Protein AF-A0A8W8M559-F1 (afdb_monomer)

Organism: Magallana gigas (NCBI:txid29159)

Radius of gyration: 26.78 Å; Cα contacts (8 Å, |Δi|>4): 106; chains: 1; bounding box: 62×45×76 Å

pLDDT: mean 71.23, std 19.92, range [25.55, 95.38]

Structure (mmCIF, N/CA/C/O backbone):
data_AF-A0A8W8M559-F1
#
_entry.id   AF-A0A8W8M559-F1
#
loop_
_atom_site.group_PDB
_atom_site.id
_atom_site.type_symbol
_atom_site.label_atom_id
_atom_site.label_alt_id
_atom_site.label_comp_id
_atom_site.label_asym_id
_atom_site.label_entity_id
_atom_site.label_seq_id
_atom_site.pdbx_PDB_ins_code
_atom_site.Cartn_x
_atom_site.Cartn_y
_atom_site.Cartn_z
_atom_site.occupancy
_atom_site.B_iso_or_equiv
_atom_site.auth_seq_id
_atom_site.auth_comp_id
_atom_site.auth_asym_id
_atom_site.auth_atom_id
_atom_site.pdbx_PDB_model_num
ATOM 1 N N . LEU A 1 1 ? -8.996 3.680 11.716 1.00 51.09 1 LEU A N 1
ATOM 2 C CA . LEU A 1 1 ? -9.097 4.169 13.120 1.00 51.09 1 LEU A CA 1
ATOM 3 C C . LEU A 1 1 ? -9.105 5.703 13.190 1.00 51.09 1 LEU A C 1
ATOM 5 O O . LEU A 1 1 ? -10.010 6.254 13.803 1.00 51.09 1 LEU A O 1
ATOM 9 N N . SER A 1 2 ? -8.173 6.387 12.517 1.00 40.56 2 SER A N 1
ATOM 10 C CA . SER A 1 2 ? -8.092 7.859 12.428 1.00 40.56 2 SER A CA 1
ATOM 11 C C . SER A 1 2 ? -9.343 8.524 11.830 1.00 40.56 2 SER A C 1
ATOM 13 O O . SER A 1 2 ? -9.877 9.449 12.430 1.00 40.56 2 SER A O 1
ATOM 15 N N . GLN A 1 3 ? -9.888 8.000 10.726 1.00 53.44 3 GLN A N 1
ATOM 16 C CA . GLN A 1 3 ? -11.132 8.530 10.133 1.00 53.44 3 GLN A CA 1
ATOM 17 C C . GLN A 1 3 ? -12.380 8.283 11.000 1.00 53.44 3 GLN A C 1
ATOM 19 O O . GLN A 1 3 ? -13.308 9.081 11.005 1.00 53.44 3 GLN A O 1
ATOM 24 N N . TYR A 1 4 ? -12.394 7.209 11.793 1.00 50.25 4 TYR A N 1
ATOM 25 C CA . TYR A 1 4 ? -13.513 6.883 12.683 1.00 50.25 4 TYR A CA 1
ATOM 26 C C . TYR A 1 4 ? -13.581 7.814 13.908 1.00 50.25 4 TYR A C 1
ATOM 28 O O . TYR A 1 4 ? -14.662 8.238 14.310 1.00 50.25 4 TYR A O 1
ATOM 36 N N . LEU A 1 5 ? -12.420 8.165 14.477 1.00 50.88 5 LEU A N 1
ATOM 37 C CA . LEU A 1 5 ? -12.299 9.089 15.612 1.00 50.88 5 LEU A CA 1
ATOM 38 C C . LEU A 1 5 ? -12.625 10.539 15.234 1.00 50.88 5 LEU A C 1
ATOM 40 O O . LEU A 1 5 ? -13.287 11.221 16.012 1.00 50.88 5 LEU A O 1
ATOM 44 N N . ALA A 1 6 ? -12.221 10.980 14.038 1.00 49.72 6 ALA A N 1
ATOM 45 C CA . ALA A 1 6 ? -12.494 12.333 13.549 1.00 49.72 6 ALA A CA 1
ATOM 46 C C . ALA A 1 6 ? -13.996 12.611 13.361 1.00 49.72 6 ALA A C 1
ATOM 48 O O . ALA A 1 6 ? -14.445 13.735 13.555 1.00 49.72 6 ALA A O 1
ATOM 49 N N . ILE A 1 7 ? -14.780 11.581 13.024 1.00 52.28 7 ILE A N 1
ATOM 50 C CA . ILE A 1 7 ? -16.212 11.732 12.733 1.00 52.28 7 ILE A CA 1
ATOM 51 C C . ILE A 1 7 ? -17.074 11.613 14.000 1.00 52.28 7 ILE A C 1
ATOM 53 O O . ILE A 1 7 ? -18.130 12.230 14.084 1.00 52.28 7 ILE A O 1
ATOM 57 N N . ILE A 1 8 ? -16.634 10.854 15.009 1.00 49.19 8 ILE A N 1
ATOM 58 C CA . ILE A 1 8 ? -17.401 10.681 16.255 1.00 49.19 8 ILE A CA 1
ATOM 59 C C . ILE A 1 8 ? -17.069 11.761 17.292 1.00 49.19 8 ILE A C 1
ATOM 61 O O . ILE A 1 8 ? -17.951 12.142 18.062 1.00 49.19 8 ILE A O 1
ATOM 65 N N . HIS A 1 9 ? -15.838 12.281 17.322 1.00 44.84 9 HIS A N 1
ATOM 66 C CA . HIS A 1 9 ? -15.403 13.314 18.269 1.00 44.84 9 HIS A CA 1
ATOM 67 C C . HIS A 1 9 ? -14.631 14.433 17.544 1.00 44.84 9 HIS A C 1
ATOM 69 O O . HIS A 1 9 ? -13.399 14.442 17.579 1.00 44.84 9 HIS A O 1
ATOM 75 N N . PRO A 1 10 ? -15.325 15.413 16.933 1.00 43.91 10 PRO A N 1
ATOM 76 C CA . PRO A 1 10 ? -14.686 16.491 16.169 1.00 43.91 10 PRO A CA 1
ATOM 77 C C . PRO A 1 10 ? -13.798 17.441 17.002 1.00 43.91 10 PRO A C 1
ATOM 79 O O . PRO A 1 10 ? -13.161 18.320 16.437 1.00 43.91 10 PRO A O 1
ATOM 82 N N . LEU A 1 11 ? -13.722 17.282 18.333 1.00 43.59 11 LEU A N 1
ATOM 83 C CA . LEU A 1 11 ? -13.116 18.265 19.246 1.00 43.59 11 LEU A CA 1
ATOM 84 C C . LEU A 1 11 ? -11.999 17.735 20.160 1.00 43.59 11 LEU A C 1
ATOM 86 O O . LEU A 1 11 ? -11.588 18.435 21.080 1.00 43.59 11 LEU A O 1
ATOM 90 N N . ARG A 1 12 ? -11.446 16.537 19.922 1.00 46.88 12 ARG A N 1
ATOM 91 C CA . ARG A 1 12 ? -10.144 16.164 20.517 1.00 46.88 12 ARG A CA 1
ATOM 92 C C . ARG A 1 12 ? -9.267 15.406 19.525 1.00 46.88 12 ARG A C 1
ATOM 94 O O . ARG A 1 12 ? -9.227 14.172 19.575 1.00 46.88 12 ARG A O 1
ATOM 101 N N . PRO A 1 13 ? -8.509 16.107 18.664 1.00 51.88 13 PRO A N 1
ATOM 102 C CA . PRO A 1 13 ? -7.398 15.482 17.969 1.00 51.88 13 PRO A CA 1
ATOM 103 C C . PRO A 1 13 ? -6.375 15.046 19.022 1.00 51.88 13 PRO A C 1
ATOM 105 O O . PRO A 1 13 ? -5.552 15.827 19.483 1.00 51.88 13 PRO A O 1
ATOM 108 N N . ARG A 1 14 ? -6.395 13.769 19.418 1.00 63.59 14 ARG A N 1
ATOM 109 C CA . ARG A 1 14 ? -5.251 13.137 20.094 1.00 63.59 14 ARG A CA 1
ATOM 110 C C . ARG A 1 14 ? -4.164 12.820 19.060 1.00 63.59 14 ARG A C 1
ATOM 112 O O . ARG A 1 14 ? -3.699 11.688 18.968 1.00 63.59 14 ARG A O 1
ATOM 119 N N . LEU A 1 15 ? -3.801 13.809 18.243 1.00 68.81 15 LEU A N 1
ATOM 120 C CA . LEU A 1 15 ? -2.607 13.757 17.412 1.00 68.81 15 LEU A CA 1
ATOM 121 C C . LEU A 1 15 ? -1.436 14.055 18.340 1.00 68.81 15 LEU A C 1
ATOM 123 O O . LEU A 1 15 ? -1.062 15.200 18.564 1.00 68.81 15 LEU A O 1
ATOM 127 N N . THR A 1 16 ? -0.907 13.009 18.964 1.00 82.31 16 THR A N 1
ATOM 128 C CA . THR A 1 16 ? 0.344 13.121 19.706 1.00 82.31 16 THR A CA 1
ATOM 129 C C . THR A 1 16 ? 1.469 13.489 18.744 1.00 82.31 16 THR A C 1
ATOM 131 O O . THR A 1 16 ? 1.470 13.058 17.591 1.00 82.31 16 THR A O 1
ATOM 134 N N . VAL A 1 17 ? 2.470 14.227 19.233 1.00 84.62 17 VAL A N 1
ATOM 135 C CA . VAL A 1 17 ? 3.683 14.577 18.465 1.00 84.62 17 VAL A CA 1
ATOM 136 C C . VAL A 1 17 ? 4.293 13.336 17.799 1.00 84.62 17 VAL A C 1
ATOM 138 O O . VAL A 1 17 ? 4.688 13.378 16.642 1.00 84.62 17 VAL A O 1
ATOM 141 N N . ARG A 1 18 ? 4.251 12.186 18.485 1.00 85.25 18 ARG A N 1
ATOM 142 C CA . ARG A 1 18 ? 4.690 10.884 17.956 1.00 85.25 18 ARG A CA 1
ATOM 143 C C . ARG A 1 18 ? 3.943 10.448 16.688 1.00 85.25 18 ARG A C 1
ATOM 145 O O . ARG A 1 18 ? 4.563 9.894 15.792 1.00 85.25 18 ARG A O 1
ATOM 152 N N . VAL A 1 19 ? 2.634 10.694 16.600 1.00 84.94 19 VAL A N 1
ATOM 153 C CA . VAL A 1 19 ? 1.822 10.352 15.417 1.00 84.94 19 VAL A CA 1
ATOM 154 C C . VAL A 1 19 ? 2.156 11.280 14.255 1.00 84.94 19 VAL A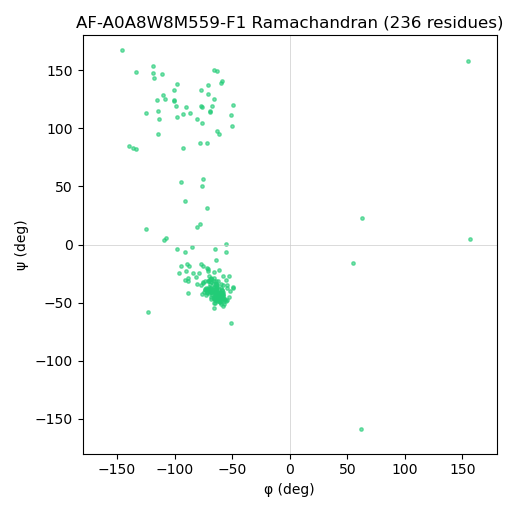 C 1
ATOM 156 O O . VAL A 1 19 ? 2.301 10.811 13.132 1.00 84.94 19 VAL A O 1
ATOM 159 N N . VAL A 1 20 ? 2.327 12.578 14.519 1.00 87.19 20 VAL A N 1
ATOM 160 C CA . VAL A 1 20 ? 2.722 13.549 13.487 1.00 87.19 20 VAL A CA 1
ATOM 161 C C . VAL A 1 20 ? 4.112 13.219 12.939 1.00 87.19 20 VAL A C 1
ATOM 163 O O . VAL A 1 20 ? 4.277 13.133 11.726 1.00 87.19 20 VAL A O 1
ATOM 166 N N . LEU A 1 21 ? 5.082 12.942 13.815 1.00 90.38 21 LEU A N 1
ATOM 167 C CA . LEU A 1 21 ? 6.424 12.513 13.412 1.00 90.38 21 LEU A CA 1
ATOM 168 C C . LEU A 1 21 ? 6.385 11.224 12.582 1.00 90.38 21 LEU A C 1
ATOM 170 O O . LEU A 1 21 ? 7.036 11.154 11.546 1.00 90.38 21 LEU A O 1
ATOM 174 N N . ALA A 1 22 ? 5.584 10.233 12.983 1.00 87.94 22 ALA A N 1
ATOM 175 C CA . ALA A 1 22 ? 5.427 9.001 12.212 1.00 87.94 22 ALA A CA 1
ATOM 176 C C . ALA A 1 22 ? 4.871 9.265 10.803 1.00 87.94 22 ALA A C 1
ATOM 178 O O . ALA A 1 22 ? 5.364 8.688 9.838 1.00 87.94 22 ALA A O 1
ATOM 179 N N . ILE A 1 23 ? 3.888 10.163 10.664 1.00 89.62 23 ILE A N 1
ATOM 180 C CA . ILE A 1 23 ? 3.352 10.558 9.353 1.00 89.62 23 ILE A CA 1
ATOM 181 C C . ILE A 1 23 ? 4.452 11.196 8.500 1.00 89.62 23 ILE A C 1
ATOM 183 O O . ILE A 1 23 ? 4.626 10.797 7.352 1.00 89.62 23 ILE A O 1
ATOM 187 N N . VAL A 1 24 ? 5.223 12.137 9.053 1.00 92.06 24 VAL A N 1
ATOM 188 C CA . VAL A 1 24 ? 6.332 12.782 8.330 1.00 92.06 24 VAL A CA 1
ATOM 189 C C . VAL A 1 24 ? 7.355 11.747 7.858 1.00 92.06 24 VAL A C 1
ATOM 191 O O . VAL A 1 24 ? 7.730 11.763 6.690 1.00 92.06 24 VAL A O 1
ATOM 194 N N . VAL A 1 25 ? 7.750 10.804 8.718 1.00 92.12 25 VAL A N 1
ATOM 195 C CA . VAL A 1 25 ? 8.681 9.722 8.354 1.00 92.12 25 VAL A CA 1
ATOM 196 C C . VAL A 1 25 ? 8.126 8.862 7.217 1.00 92.12 25 VAL A C 1
ATOM 198 O O . VAL A 1 25 ? 8.854 8.579 6.271 1.00 92.12 25 VAL A O 1
ATOM 201 N N . ILE A 1 26 ? 6.841 8.495 7.254 1.00 92.00 26 ILE A N 1
ATOM 202 C CA . ILE A 1 26 ? 6.198 7.717 6.180 1.00 92.00 26 ILE A CA 1
ATOM 203 C C . ILE A 1 26 ? 6.276 8.458 4.840 1.00 92.00 26 ILE A C 1
ATOM 205 O O . ILE A 1 26 ? 6.585 7.845 3.818 1.00 92.00 26 ILE A O 1
ATOM 209 N N . TRP A 1 27 ? 6.036 9.772 4.834 1.00 95.06 27 TRP A N 1
ATOM 210 C CA . TRP A 1 27 ? 6.155 10.586 3.623 1.00 95.06 27 TRP A CA 1
ATOM 211 C C . TRP A 1 27 ? 7.590 10.640 3.100 1.00 95.06 27 TRP A C 1
ATOM 213 O O . TRP A 1 27 ? 7.797 10.451 1.905 1.00 95.06 27 TRP A O 1
ATOM 223 N N . GLN A 1 28 ? 8.579 10.833 3.977 1.00 95.38 28 GLN A N 1
ATOM 224 C CA . GLN A 1 28 ? 9.988 10.844 3.572 1.00 95.38 28 GLN A CA 1
ATOM 225 C C . GLN A 1 28 ? 10.419 9.496 2.990 1.00 95.38 28 GLN A C 1
ATOM 227 O O . GLN A 1 28 ? 10.994 9.454 1.906 1.00 95.38 28 GLN A O 1
ATOM 232 N N . VAL A 1 29 ? 10.072 8.387 3.649 1.00 92.19 29 VAL A N 1
ATOM 233 C CA . VAL A 1 29 ? 10.349 7.037 3.134 1.00 92.19 29 VAL A CA 1
ATOM 234 C C . VAL A 1 29 ? 9.681 6.824 1.773 1.00 92.19 29 VAL A C 1
ATOM 236 O O . VAL A 1 29 ? 10.313 6.301 0.862 1.00 92.19 29 VAL A O 1
ATOM 239 N N . SER A 1 30 ? 8.438 7.282 1.599 1.00 93.06 30 SER A N 1
ATOM 240 C CA . SER A 1 30 ? 7.720 7.176 0.320 1.00 93.06 30 SER A CA 1
ATOM 241 C C . SER A 1 30 ? 8.414 7.952 -0.803 1.00 93.06 30 SER A C 1
ATOM 243 O O . SER A 1 30 ? 8.538 7.435 -1.910 1.00 93.06 30 SER A O 1
ATOM 245 N N . ILE A 1 31 ? 8.898 9.166 -0.521 1.00 94.12 31 ILE A N 1
ATOM 246 C CA . ILE A 1 31 ? 9.652 9.973 -1.490 1.00 94.12 31 ILE A CA 1
ATOM 247 C C . ILE A 1 31 ? 10.952 9.262 -1.861 1.00 94.12 31 ILE A C 1
ATOM 249 O O . ILE A 1 31 ? 11.226 9.086 -3.043 1.00 94.12 31 ILE A O 1
ATOM 253 N N . VAL A 1 32 ? 11.717 8.796 -0.870 1.00 94.06 32 VAL A N 1
ATOM 254 C CA . VAL A 1 32 ? 12.985 8.086 -1.097 1.00 94.06 32 VAL A CA 1
ATOM 255 C C . VAL A 1 32 ? 12.781 6.846 -1.966 1.00 94.06 32 VAL A C 1
ATOM 257 O O . VAL A 1 32 ? 13.531 6.635 -2.916 1.00 94.06 32 VAL A O 1
ATOM 260 N N . LEU A 1 33 ? 11.738 6.059 -1.697 1.00 91.31 33 LEU A N 1
ATOM 261 C CA . LEU A 1 33 ? 11.408 4.887 -2.507 1.00 91.31 33 LEU A CA 1
ATOM 262 C C . LEU A 1 33 ? 10.975 5.252 -3.932 1.00 91.31 33 LEU A C 1
ATOM 264 O O . LEU A 1 33 ? 11.194 4.455 -4.837 1.00 91.31 33 LEU A O 1
ATOM 268 N N . ALA A 1 34 ? 10.388 6.429 -4.158 1.00 92.19 34 ALA A N 1
ATOM 269 C CA . ALA A 1 34 ? 9.949 6.870 -5.481 1.00 92.19 34 ALA A CA 1
ATOM 270 C C . ALA A 1 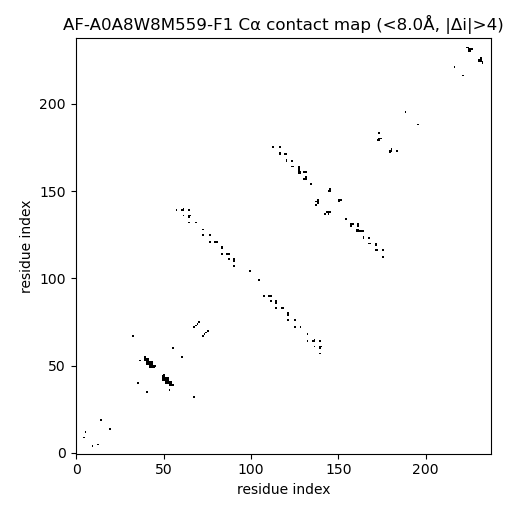34 ? 11.093 7.401 -6.368 1.00 92.19 34 ALA A C 1
ATOM 272 O O . ALA A 1 34 ? 10.973 7.343 -7.592 1.00 92.19 34 ALA A O 1
ATOM 273 N N . ILE A 1 35 ? 12.196 7.881 -5.777 1.00 91.31 35 ILE A N 1
ATOM 274 C CA . ILE A 1 35 ? 13.327 8.492 -6.503 1.00 91.31 35 ILE A CA 1
ATOM 275 C C . ILE A 1 35 ? 13.895 7.585 -7.612 1.00 91.31 35 ILE A C 1
ATOM 277 O O . ILE A 1 35 ? 14.052 8.082 -8.728 1.00 91.31 35 ILE A O 1
ATOM 281 N N . PRO A 1 36 ? 14.169 6.282 -7.389 1.00 89.50 36 PRO A N 1
ATOM 282 C CA . PRO A 1 36 ? 14.701 5.422 -8.445 1.00 89.50 36 PRO A CA 1
ATOM 283 C C . PRO A 1 36 ? 13.794 5.342 -9.678 1.00 89.50 36 PRO A C 1
ATOM 285 O O . PRO A 1 36 ? 14.297 5.431 -10.795 1.00 89.50 36 PRO A O 1
ATOM 288 N N . ASN A 1 37 ? 12.466 5.285 -9.501 1.00 87.06 37 ASN A N 1
ATOM 289 C CA . ASN A 1 37 ? 11.555 5.286 -10.651 1.00 87.06 37 ASN A CA 1
ATOM 290 C C . ASN A 1 37 ? 11.647 6.574 -11.468 1.00 87.06 37 ASN A C 1
ATOM 292 O O . ASN A 1 37 ? 11.483 6.545 -12.683 1.00 87.06 37 ASN A O 1
ATOM 296 N N . LEU A 1 38 ? 11.885 7.704 -10.799 1.00 89.56 38 LEU A N 1
ATOM 297 C CA . LEU A 1 38 ? 11.988 9.000 -11.457 1.00 89.56 38 LEU A CA 1
ATOM 298 C C . LEU A 1 38 ? 13.288 9.134 -12.260 1.00 89.56 38 LEU A C 1
ATOM 300 O O . LEU A 1 38 ? 13.274 9.723 -13.334 1.00 89.56 38 LEU A O 1
ATOM 304 N N . ILE A 1 39 ? 14.399 8.600 -11.745 1.00 89.94 39 ILE A N 1
ATOM 305 C CA . ILE A 1 39 ? 15.717 8.696 -12.391 1.00 89.94 39 ILE A CA 1
ATOM 306 C C . ILE A 1 39 ? 15.833 7.723 -13.571 1.00 89.94 39 ILE A C 1
ATOM 308 O O . ILE A 1 39 ? 16.354 8.094 -14.620 1.00 89.94 39 ILE A O 1
ATOM 312 N N . TYR A 1 40 ? 15.357 6.486 -13.402 1.00 88.62 40 TYR A N 1
ATOM 313 C CA . TYR A 1 40 ? 15.529 5.408 -14.384 1.00 88.62 40 TYR A CA 1
ATOM 314 C C . TYR A 1 40 ? 14.318 5.209 -15.308 1.00 88.62 40 TYR A C 1
ATOM 316 O O . TYR A 1 40 ? 14.373 4.386 -16.221 1.00 88.62 40 TYR A O 1
ATOM 324 N N . GLY A 1 41 ? 13.225 5.948 -15.098 1.00 89.06 41 GLY A N 1
ATOM 325 C CA . GLY A 1 41 ? 12.056 5.913 -15.970 1.00 89.06 41 GLY A CA 1
ATOM 326 C C . GLY A 1 41 ? 12.356 6.531 -17.336 1.00 89.06 41 GLY A C 1
ATOM 327 O O . GLY A 1 41 ? 12.571 7.738 -17.447 1.00 89.06 41 GLY A O 1
ATOM 328 N N . LYS A 1 42 ? 12.332 5.712 -18.388 1.00 87.50 42 LYS A N 1
ATOM 329 C CA . LYS A 1 42 ? 1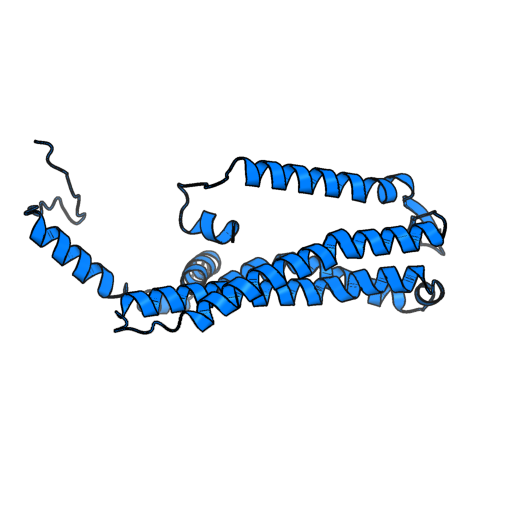2.477 6.137 -19.783 1.00 87.50 42 LYS A CA 1
ATOM 330 C C . LYS A 1 42 ? 11.236 5.791 -20.587 1.00 87.50 42 LYS A C 1
ATOM 332 O O . LYS A 1 42 ? 10.508 4.851 -20.286 1.00 87.50 42 LYS A O 1
ATOM 337 N N . THR A 1 43 ? 11.003 6.557 -21.645 1.00 87.75 43 THR A N 1
ATOM 338 C CA . THR A 1 43 ? 9.920 6.296 -22.592 1.00 87.75 43 THR A CA 1
ATOM 339 C C . THR A 1 43 ? 10.487 5.792 -23.905 1.00 87.75 43 THR A C 1
ATOM 341 O O . THR A 1 43 ? 11.295 6.487 -24.521 1.00 87.75 43 THR A O 1
ATOM 344 N N . GLU A 1 44 ? 10.018 4.637 -24.360 1.00 84.38 44 GLU A N 1
ATOM 345 C CA . GLU A 1 44 ? 10.398 4.053 -25.645 1.00 84.38 44 GLU A CA 1
ATOM 346 C C . GLU A 1 44 ? 9.179 3.900 -26.559 1.00 84.38 44 GLU A C 1
ATOM 348 O O . GLU A 1 44 ? 8.048 3.690 -26.108 1.00 84.38 44 GLU A O 1
ATOM 353 N N . LYS A 1 45 ? 9.405 4.030 -27.871 1.00 82.94 45 LYS A N 1
ATOM 354 C CA . LYS A 1 45 ? 8.378 3.808 -28.895 1.00 82.94 45 LYS A CA 1
ATOM 355 C C . LYS A 1 45 ? 8.445 2.359 -29.362 1.00 82.94 45 LYS A C 1
ATOM 357 O O . LYS A 1 45 ? 9.397 1.977 -30.033 1.00 82.94 45 LYS A O 1
ATOM 362 N N . TYR A 1 46 ? 7.411 1.582 -29.058 1.00 77.19 46 TYR A N 1
ATOM 363 C CA . TYR A 1 46 ? 7.284 0.194 -29.490 1.00 77.19 46 TYR A CA 1
ATOM 364 C C . TYR A 1 46 ? 6.095 0.050 -30.445 1.00 77.19 46 TYR A C 1
ATOM 366 O O . TYR A 1 46 ? 4.950 0.275 -30.048 1.00 77.19 46 TYR A O 1
ATOM 374 N N . HIS A 1 47 ? 6.377 -0.295 -31.708 1.00 71.12 47 HIS A N 1
ATOM 375 C CA . HIS A 1 47 ? 5.441 -0.596 -32.810 1.00 71.12 47 HIS A CA 1
ATOM 376 C C . HIS A 1 47 ? 4.357 0.431 -33.200 1.00 71.12 47 HIS A C 1
ATOM 378 O O . HIS A 1 47 ? 3.805 0.245 -34.269 1.00 71.12 47 HIS A O 1
ATOM 384 N N . ASP A 1 48 ? 4.042 1.431 -32.366 1.00 80.12 48 ASP A N 1
ATOM 385 C CA . ASP A 1 48 ? 3.151 2.608 -32.563 1.00 80.12 48 ASP A CA 1
ATOM 386 C C . ASP A 1 48 ? 2.639 3.160 -31.210 1.00 80.12 48 ASP A C 1
ATOM 388 O O . ASP A 1 48 ? 1.812 4.071 -31.145 1.00 80.12 48 ASP A O 1
ATOM 392 N N . ARG A 1 49 ? 3.112 2.610 -30.083 1.00 76.75 49 ARG A N 1
ATOM 393 C CA . ARG A 1 49 ? 2.741 3.031 -28.727 1.00 76.75 49 ARG A CA 1
ATOM 394 C C . ARG A 1 49 ? 3.968 3.534 -27.979 1.00 76.75 49 ARG A C 1
ATOM 396 O O . ARG A 1 49 ? 5.059 2.987 -28.125 1.00 76.75 49 ARG A O 1
ATOM 403 N N . VAL A 1 50 ? 3.780 4.569 -27.165 1.00 81.19 50 VAL A N 1
ATOM 404 C CA . VAL A 1 50 ? 4.799 5.040 -26.220 1.00 81.19 50 VAL A CA 1
ATOM 405 C C . VAL A 1 50 ? 4.590 4.291 -24.910 1.00 81.19 50 VAL A C 1
ATOM 407 O O . VAL A 1 50 ? 3.522 4.401 -24.307 1.00 81.19 50 VAL A O 1
ATOM 410 N N . ILE A 1 51 ? 5.589 3.520 -24.491 1.00 82.12 51 ILE A N 1
ATOM 411 C CA . ILE A 1 51 ? 5.597 2.818 -23.204 1.00 82.12 51 ILE A CA 1
ATOM 412 C C . ILE A 1 51 ? 6.640 3.449 -22.281 1.00 82.12 51 ILE A C 1
ATOM 414 O O . ILE A 1 51 ? 7.663 3.941 -22.749 1.00 82.12 51 ILE A O 1
ATOM 418 N N . CYS A 1 52 ? 6.363 3.459 -20.976 1.00 84.81 52 CYS A N 1
ATOM 419 C CA . CYS A 1 52 ? 7.315 3.876 -19.949 1.00 84.81 52 CYS A CA 1
ATOM 420 C C . CYS A 1 52 ? 7.911 2.622 -19.306 1.00 84.81 52 CYS A C 1
ATOM 422 O O . CYS A 1 52 ? 7.160 1.770 -18.827 1.00 84.81 52 CYS A O 1
ATOM 424 N N . LEU A 1 53 ? 9.234 2.504 -19.329 1.00 81.50 53 LEU A N 1
ATOM 425 C CA . LEU A 1 53 ? 9.984 1.365 -18.817 1.00 81.50 53 LEU A CA 1
ATOM 426 C C . LEU A 1 53 ? 11.163 1.838 -17.964 1.00 81.50 53 LEU A C 1
ATOM 428 O O . LEU A 1 53 ? 11.704 2.924 -18.168 1.00 81.50 53 LEU A O 1
ATOM 432 N N . LEU A 1 54 ? 11.509 1.035 -16.962 1.00 85.44 54 LEU A N 1
ATOM 433 C CA . LEU A 1 54 ? 12.630 1.289 -16.063 1.00 85.44 54 LEU A CA 1
ATOM 434 C C . LEU A 1 54 ? 13.892 0.705 -16.694 1.00 85.44 54 LEU A C 1
ATOM 436 O O . LEU A 1 54 ? 13.999 -0.509 -16.852 1.00 85.44 54 LEU A O 1
ATOM 440 N N . ASP A 1 55 ? 14.821 1.575 -17.079 1.00 83.38 55 ASP A N 1
ATOM 441 C CA . ASP A 1 55 ? 16.074 1.191 -17.733 1.00 83.38 55 ASP A CA 1
ATOM 442 C C . ASP A 1 55 ? 17.186 0.995 -16.689 1.00 83.38 55 ASP A C 1
ATOM 444 O O . ASP A 1 55 ? 17.957 1.908 -16.386 1.00 83.38 55 ASP A O 1
ATOM 448 N N . TRP A 1 56 ? 17.226 -0.195 -16.085 1.00 85.12 56 TRP A N 1
ATOM 449 C CA . TRP A 1 56 ? 18.230 -0.617 -15.100 1.00 85.12 56 TRP A CA 1
ATOM 450 C C . TRP A 1 56 ? 18.550 -2.114 -15.211 1.00 85.12 56 TRP A C 1
ATOM 452 O O . TRP A 1 56 ? 17.858 -2.864 -15.899 1.00 85.12 56 TRP A O 1
ATOM 462 N N . SER A 1 57 ? 19.621 -2.569 -14.551 1.00 84.75 57 SER A N 1
ATOM 463 C CA . SER A 1 57 ? 20.017 -3.981 -14.597 1.00 84.75 57 SER A CA 1
ATOM 464 C C . SER A 1 57 ? 18.975 -4.892 -13.932 1.00 84.75 57 SER A C 1
ATOM 466 O O . SER A 1 57 ? 18.310 -4.507 -12.971 1.00 84.75 57 SER A O 1
ATOM 468 N N . GLN A 1 58 ? 18.866 -6.135 -14.412 1.00 81.44 58 GLN A N 1
ATOM 469 C CA . GLN A 1 58 ? 17.901 -7.117 -13.890 1.00 81.44 58 GLN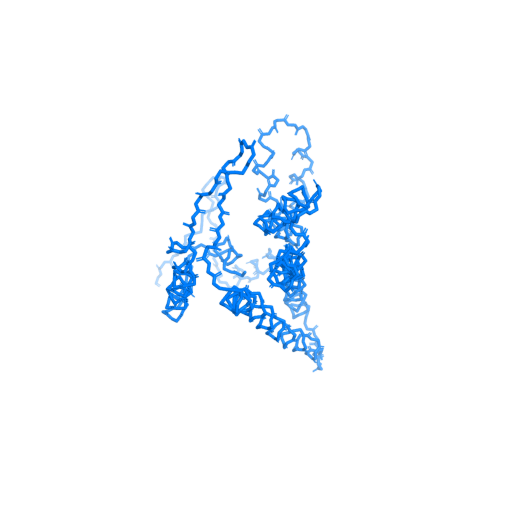 A CA 1
ATOM 470 C C . GLN A 1 58 ? 18.079 -7.394 -12.386 1.00 81.44 58 GLN A C 1
ATOM 472 O O . GLN A 1 58 ? 17.101 -7.581 -11.665 1.00 81.44 58 GLN A O 1
ATOM 477 N N . GLU A 1 59 ? 19.320 -7.376 -11.891 1.00 83.56 59 GLU A N 1
ATOM 478 C CA . GLU A 1 59 ? 19.619 -7.556 -10.465 1.00 83.56 59 GLU A CA 1
ATOM 479 C C . GLU A 1 59 ? 19.057 -6.411 -9.607 1.00 83.56 59 GLU A C 1
ATOM 481 O O . GLU A 1 59 ? 18.496 -6.649 -8.533 1.00 83.56 59 GLU A O 1
ATOM 486 N N . LEU A 1 60 ? 19.164 -5.170 -10.100 1.00 86.06 60 LEU A N 1
ATOM 487 C CA . LEU A 1 60 ? 18.607 -3.991 -9.437 1.00 86.06 60 LEU A CA 1
ATOM 488 C C . LEU A 1 60 ? 17.077 -3.998 -9.490 1.00 86.06 60 LEU A C 1
ATOM 490 O O . LEU A 1 60 ? 16.450 -3.678 -8.481 1.00 86.06 60 LEU A O 1
ATOM 494 N N . ASP A 1 61 ? 16.486 -4.427 -10.609 1.00 86.69 61 ASP A N 1
ATOM 495 C CA . ASP A 1 61 ? 15.033 -4.549 -10.761 1.00 86.69 61 ASP A CA 1
ATOM 496 C C . ASP A 1 61 ? 14.438 -5.520 -9.736 1.00 86.69 61 ASP A C 1
ATOM 498 O O . ASP A 1 61 ? 13.522 -5.172 -8.985 1.00 86.69 61 ASP A O 1
ATOM 502 N N . PHE A 1 62 ? 14.994 -6.729 -9.630 1.00 88.19 62 PHE A N 1
ATOM 503 C CA . PHE A 1 62 ? 14.527 -7.714 -8.657 1.00 88.19 62 PHE A CA 1
ATOM 504 C C . PHE A 1 62 ? 14.694 -7.216 -7.216 1.00 88.19 62 PHE A C 1
ATOM 506 O O . PHE A 1 62 ? 13.744 -7.269 -6.428 1.00 88.19 62 PHE A O 1
ATOM 513 N N . GLY A 1 63 ? 15.880 -6.697 -6.872 1.00 90.69 63 GLY A N 1
ATOM 514 C CA . GLY A 1 63 ? 16.170 -6.189 -5.531 1.00 90.69 63 GLY A CA 1
ATOM 515 C C . GLY A 1 63 ? 15.248 -5.038 -5.128 1.00 90.69 63 GLY A C 1
ATOM 516 O O . GLY A 1 63 ? 14.732 -5.014 -4.009 1.00 90.69 63 GLY A O 1
ATOM 517 N N . TYR A 1 64 ? 14.977 -4.117 -6.051 1.00 90.75 64 TYR A N 1
ATOM 518 C CA . TYR A 1 64 ? 14.080 -2.994 -5.823 1.00 90.75 64 TYR A CA 1
ATOM 519 C C . TYR A 1 64 ? 12.617 -3.420 -5.668 1.00 90.75 64 TYR A C 1
ATOM 521 O O . TYR A 1 64 ? 11.954 -3.004 -4.716 1.00 90.75 64 TYR A O 1
ATOM 529 N N . ASN A 1 65 ? 12.110 -4.277 -6.559 1.00 90.44 65 ASN A N 1
ATOM 530 C CA . ASN A 1 65 ? 10.735 -4.774 -6.475 1.00 90.44 65 ASN A CA 1
ATOM 531 C C . ASN A 1 65 ? 10.511 -5.594 -5.194 1.00 90.44 65 ASN A C 1
ATOM 533 O O . ASN A 1 65 ? 9.460 -5.472 -4.556 1.00 90.44 65 ASN A O 1
ATOM 537 N N . LEU A 1 66 ? 11.513 -6.370 -4.765 1.00 91.56 66 LEU A N 1
ATOM 538 C CA . LEU A 1 66 ? 11.499 -7.083 -3.488 1.00 91.56 66 LEU A CA 1
ATOM 539 C C . LEU A 1 66 ? 11.514 -6.118 -2.293 1.00 91.56 66 LEU A C 1
ATOM 541 O O . LEU A 1 66 ? 10.739 -6.297 -1.351 1.00 91.56 66 LEU A O 1
ATOM 545 N N . LEU A 1 67 ? 12.348 -5.074 -2.329 1.00 93.38 67 LEU A N 1
ATOM 546 C CA . LEU A 1 67 ? 12.379 -4.040 -1.293 1.00 93.38 67 LEU A CA 1
ATOM 547 C C . LEU A 1 67 ? 11.025 -3.329 -1.178 1.00 93.38 67 LEU A C 1
ATOM 549 O O . LEU A 1 67 ? 10.505 -3.190 -0.069 1.00 93.38 67 LEU A O 1
ATOM 553 N N . ILE A 1 68 ? 10.429 -2.924 -2.305 1.00 91.75 68 ILE A N 1
ATOM 554 C CA . ILE A 1 68 ? 9.086 -2.337 -2.336 1.00 91.75 68 ILE A CA 1
ATOM 555 C C . ILE A 1 68 ? 8.077 -3.297 -1.716 1.00 91.75 68 ILE A C 1
ATOM 557 O O . ILE A 1 68 ? 7.357 -2.892 -0.810 1.00 91.75 68 ILE A O 1
ATOM 561 N N . LEU A 1 69 ? 8.040 -4.561 -2.150 1.00 93.06 69 LEU A N 1
ATOM 562 C CA . LEU A 1 69 ? 7.142 -5.579 -1.599 1.00 93.06 69 LEU A CA 1
ATOM 563 C C . LEU A 1 69 ? 7.275 -5.676 -0.071 1.00 93.06 69 LEU A C 1
ATOM 565 O O . LEU A 1 69 ? 6.275 -5.698 0.650 1.00 93.06 69 LEU A O 1
ATOM 569 N N . ILE A 1 70 ? 8.501 -5.696 0.449 1.00 93.94 70 ILE A N 1
ATOM 570 C CA . ILE A 1 70 ? 8.729 -5.787 1.892 1.00 93.94 70 ILE A CA 1
ATOM 571 C C . ILE A 1 70 ? 8.206 -4.537 2.604 1.00 93.94 70 ILE A C 1
ATOM 573 O O . ILE A 1 70 ? 7.450 -4.649 3.573 1.00 93.94 70 ILE A O 1
ATOM 577 N N . VAL A 1 71 ? 8.588 -3.351 2.130 1.00 91.94 71 VAL A N 1
ATOM 578 C CA . VAL A 1 71 ? 8.316 -2.091 2.830 1.00 91.94 71 VAL A CA 1
ATOM 579 C C . VAL A 1 71 ? 6.855 -1.665 2.719 1.00 91.94 71 VAL A C 1
ATOM 581 O O . VAL A 1 71 ? 6.277 -1.216 3.709 1.00 91.94 71 VAL A O 1
ATOM 584 N N . THR A 1 72 ? 6.236 -1.810 1.548 1.00 89.00 72 THR A N 1
ATOM 585 C CA . THR A 1 72 ? 4.884 -1.295 1.286 1.00 89.00 72 THR A CA 1
ATOM 586 C C . THR A 1 72 ? 3.783 -2.328 1.506 1.00 89.00 72 THR A C 1
ATOM 588 O O . THR A 1 72 ? 2.633 -1.936 1.710 1.00 89.00 72 THR A O 1
ATOM 591 N N . TYR A 1 73 ? 4.109 -3.626 1.539 1.00 91.19 73 TYR A N 1
ATOM 592 C CA . TYR A 1 73 ? 3.120 -4.694 1.698 1.00 91.19 73 TYR A CA 1
ATOM 593 C C . TYR A 1 73 ? 3.393 -5.603 2.901 1.00 91.19 73 TYR A C 1
ATOM 595 O O . TYR A 1 73 ? 2.555 -5.671 3.803 1.00 91.19 73 TYR A O 1
ATOM 603 N N . VAL A 1 74 ? 4.555 -6.260 2.980 1.00 93.31 74 VAL A N 1
ATOM 604 C CA . VAL A 1 74 ? 4.823 -7.259 4.036 1.00 93.31 74 VAL A CA 1
ATOM 605 C C . VAL A 1 74 ? 4.869 -6.621 5.425 1.00 93.31 74 VAL A C 1
ATOM 607 O O . VAL A 1 74 ? 4.178 -7.088 6.331 1.00 93.31 74 VAL A O 1
ATOM 610 N N . LEU A 1 75 ? 5.635 -5.543 5.613 1.00 91.75 75 LEU A N 1
ATOM 611 C CA . LEU A 1 75 ? 5.750 -4.865 6.909 1.00 91.75 75 LEU A CA 1
ATOM 612 C C . LEU A 1 75 ? 4.392 -4.331 7.413 1.00 91.75 75 LEU A C 1
ATOM 614 O O . LEU A 1 75 ? 4.022 -4.642 8.554 1.00 91.75 75 LEU A O 1
ATOM 618 N N . PRO A 1 76 ? 3.593 -3.599 6.607 1.00 90.00 76 PRO A N 1
ATOM 619 C CA . PRO A 1 76 ? 2.240 -3.207 6.996 1.00 90.00 76 PRO A CA 1
ATOM 620 C C . PRO A 1 76 ? 1.344 -4.404 7.323 1.00 90.00 76 PRO A C 1
ATOM 622 O O . PRO A 1 76 ? 0.660 -4.393 8.343 1.00 90.00 76 PRO A O 1
ATOM 625 N N . LEU A 1 77 ? 1.373 -5.471 6.521 1.00 91.75 77 LEU A N 1
ATOM 626 C CA . LEU A 1 77 ? 0.534 -6.644 6.757 1.00 91.75 77 LEU A CA 1
ATOM 627 C C . LEU A 1 77 ? 0.891 -7.345 8.076 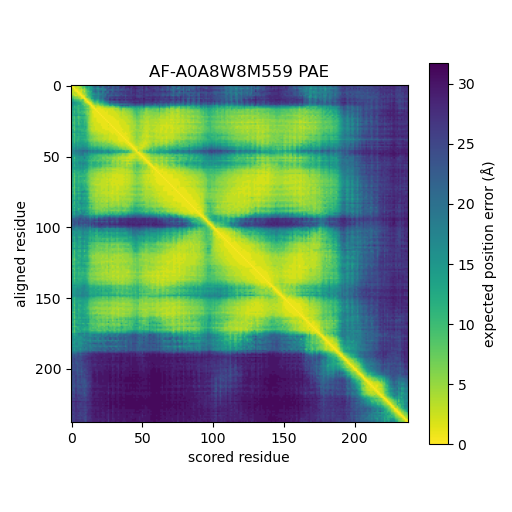1.00 91.75 77 LEU A C 1
ATOM 629 O O . LEU A 1 77 ? 0.002 -7.654 8.872 1.00 91.75 77 LEU A O 1
ATOM 633 N N . VAL A 1 78 ? 2.181 -7.567 8.338 1.00 92.88 78 VAL A N 1
ATOM 634 C CA . VAL A 1 78 ? 2.667 -8.226 9.559 1.00 92.88 78 VAL A CA 1
ATOM 635 C C . VAL A 1 78 ? 2.354 -7.378 10.786 1.00 92.88 78 VAL A C 1
ATOM 637 O O . VAL A 1 78 ? 1.794 -7.885 11.758 1.00 92.88 78 VAL A O 1
ATOM 640 N N . THR A 1 79 ? 2.658 -6.079 10.743 1.00 90.50 79 THR A N 1
ATOM 641 C CA . THR A 1 79 ? 2.394 -5.169 11.869 1.00 90.50 79 THR A CA 1
ATOM 642 C C . THR A 1 79 ? 0.903 -5.108 12.204 1.00 90.50 79 THR A C 1
ATOM 644 O O . THR A 1 79 ? 0.537 -5.234 13.377 1.00 90.50 79 THR A O 1
ATOM 647 N N . LEU A 1 80 ? 0.028 -5.004 11.197 1.00 88.56 80 LEU A N 1
ATOM 648 C CA . LEU A 1 80 ? -1.425 -5.021 11.380 1.00 88.56 80 LEU A CA 1
ATOM 649 C C . LEU A 1 80 ? -1.906 -6.373 11.915 1.00 88.56 80 LEU A C 1
ATOM 651 O O . LEU A 1 80 ? -2.666 -6.422 12.879 1.00 88.56 80 LEU A O 1
ATOM 655 N N . THR A 1 81 ? -1.427 -7.480 11.351 1.00 88.69 81 THR A N 1
ATOM 656 C CA . THR A 1 81 ? -1.839 -8.826 11.770 1.00 88.69 81 THR A CA 1
ATOM 657 C C . THR A 1 81 ? -1.442 -9.103 13.216 1.00 88.69 81 THR A C 1
ATOM 659 O O . THR A 1 81 ? -2.283 -9.522 14.004 1.00 88.69 81 THR A O 1
ATOM 662 N N . VAL A 1 82 ? -0.199 -8.811 13.609 1.00 90.44 82 VAL A N 1
ATOM 663 C CA . VAL A 1 82 ? 0.286 -9.044 14.978 1.00 90.44 82 VAL A CA 1
ATOM 664 C C . VAL A 1 82 ? -0.440 -8.154 15.983 1.00 90.44 82 VAL A C 1
ATOM 666 O O . VAL A 1 82 ? -0.891 -8.639 17.023 1.00 90.44 82 VAL A O 1
ATOM 669 N N . THR A 1 83 ? -0.583 -6.857 15.693 1.00 88.06 83 THR A N 1
ATOM 670 C CA . THR A 1 83 ? -1.285 -5.939 16.603 1.00 88.06 83 THR A CA 1
ATOM 671 C C . THR A 1 83 ? -2.748 -6.337 16.777 1.00 88.06 83 THR A C 1
ATOM 673 O O . THR A 1 83 ? -3.233 -6.382 17.908 1.00 88.06 83 THR A O 1
ATOM 676 N N . TYR A 1 84 ? -3.445 -6.707 15.701 1.00 84.38 84 TYR A N 1
ATOM 677 C CA . TYR A 1 84 ? -4.840 -7.134 15.788 1.00 84.38 84 TYR A CA 1
ATOM 678 C C . TYR A 1 84 ? -5.023 -8.534 16.360 1.00 84.38 84 TYR A C 1
ATOM 680 O O . TYR A 1 84 ? -5.996 -8.743 17.080 1.00 84.38 84 TYR A O 1
ATOM 688 N N . ALA A 1 85 ? -4.093 -9.461 16.128 1.00 86.12 85 ALA A N 1
ATOM 689 C CA . ALA A 1 85 ? -4.101 -10.766 16.777 1.00 86.12 85 ALA A CA 1
ATOM 690 C C . ALA A 1 85 ? -3.998 -10.601 18.297 1.00 86.12 85 ALA A C 1
ATOM 692 O O . ALA A 1 85 ? -4.847 -11.118 19.016 1.00 86.12 85 ALA A O 1
ATOM 693 N N . ARG A 1 86 ? -3.043 -9.798 18.792 1.00 87.38 86 ARG A N 1
ATOM 694 C CA . ARG A 1 86 ? -2.901 -9.505 20.232 1.00 87.38 86 ARG A CA 1
ATOM 695 C C . ARG A 1 86 ? -4.172 -8.902 20.827 1.00 87.38 86 ARG A C 1
ATOM 697 O O . ARG A 1 86 ? -4.648 -9.370 21.856 1.00 87.38 86 ARG A O 1
ATOM 704 N N . VAL A 1 87 ? -4.762 -7.910 20.157 1.00 84.06 87 VAL A N 1
ATOM 705 C CA . VAL A 1 87 ? -6.032 -7.303 20.595 1.00 84.06 87 VAL A CA 1
ATOM 706 C C . VAL A 1 87 ? -7.180 -8.321 20.563 1.00 84.06 87 VAL A C 1
ATOM 708 O O . VAL A 1 87 ? -8.032 -8.319 21.449 1.00 84.06 87 VAL A O 1
ATOM 711 N N . GLY A 1 88 ? -7.217 -9.200 19.561 1.00 80.94 88 GLY A N 1
ATOM 712 C CA . GLY A 1 88 ? -8.209 -10.266 19.438 1.00 80.94 88 GLY A CA 1
ATOM 713 C C . GLY A 1 88 ? -8.107 -11.294 20.563 1.00 80.94 88 GLY A C 1
ATOM 714 O O . GLY A 1 88 ? -9.124 -11.613 21.179 1.00 80.94 88 GLY A O 1
ATOM 715 N N . PHE A 1 89 ? -6.892 -11.754 20.869 1.00 83.25 89 PHE A N 1
ATOM 716 C CA . PHE A 1 89 ? -6.622 -12.681 21.968 1.00 83.25 89 PHE A CA 1
ATOM 717 C C . PHE A 1 89 ? -6.994 -12.076 23.321 1.00 83.25 89 PHE A C 1
ATOM 719 O O . PHE A 1 89 ? -7.709 -12.718 24.083 1.00 83.25 89 PHE A O 1
ATOM 726 N N . GLU A 1 90 ? -6.628 -10.819 23.576 1.00 82.44 90 GLU A N 1
ATOM 727 C CA . GLU A 1 90 ? -6.993 -10.108 24.809 1.00 82.44 90 GLU A CA 1
ATOM 728 C C . GLU A 1 90 ? -8.522 -10.032 24.999 1.00 82.44 90 GLU A C 1
ATOM 730 O O . GLU A 1 90 ? -9.056 -10.294 26.076 1.00 82.44 90 GLU A O 1
ATOM 735 N N . LEU A 1 91 ? -9.265 -9.741 23.924 1.00 75.81 91 LEU A N 1
ATOM 736 C CA . LEU A 1 91 ? -10.732 -9.646 23.947 1.00 75.81 91 LEU A CA 1
ATOM 737 C C . LEU A 1 91 ? -11.456 -11.001 23.998 1.00 75.81 91 LEU A C 1
ATOM 739 O O . LEU A 1 91 ? -12.660 -11.046 24.295 1.00 75.81 91 LEU A O 1
ATOM 743 N N . TRP A 1 92 ? -10.778 -12.091 23.641 1.00 70.38 92 TRP A N 1
ATOM 744 C CA . TRP A 1 92 ? -11.309 -13.449 23.758 1.00 70.38 92 TRP A CA 1
ATOM 745 C C . TRP A 1 92 ? -10.997 -14.042 25.135 1.00 70.38 92 TRP A C 1
ATOM 747 O O . TRP A 1 92 ? -11.886 -14.638 25.743 1.00 70.38 92 TRP A O 1
ATOM 757 N N . GLY A 1 93 ? -9.778 -13.825 25.638 1.00 64.06 93 GLY A N 1
ATOM 758 C CA . GLY A 1 93 ? -9.309 -14.267 26.952 1.00 64.06 93 GLY A CA 1
ATOM 759 C C . GLY A 1 93 ? -9.959 -13.519 28.115 1.00 64.06 93 GLY A C 1
ATOM 760 O O . GLY A 1 93 ? -10.235 -14.123 29.143 1.00 64.06 93 GLY A O 1
ATOM 761 N N . SER A 1 94 ? -10.342 -12.252 27.924 1.00 61.47 94 SER A N 1
ATOM 762 C CA . SER A 1 94 ? -11.109 -11.460 28.901 1.00 61.47 94 SER A CA 1
ATOM 763 C C . SER A 1 94 ? -12.585 -11.890 29.042 1.00 61.47 94 SER A C 1
ATOM 765 O O . SER A 1 94 ? -13.450 -11.048 29.293 1.00 61.47 94 SER A O 1
ATOM 767 N N . ARG A 1 95 ? -12.933 -13.179 28.865 1.00 57.62 95 ARG A N 1
ATOM 768 C CA . ARG A 1 95 ? -14.227 -13.708 29.336 1.00 57.62 95 ARG A CA 1
ATOM 769 C C . ARG A 1 95 ? -14.235 -13.538 30.851 1.00 57.62 95 ARG A C 1
ATOM 771 O O . ARG A 1 95 ? -13.649 -14.330 31.574 1.00 57.62 95 ARG A O 1
ATOM 778 N N . ALA A 1 96 ? -14.830 -12.436 31.283 1.00 55.81 96 ALA A N 1
ATOM 779 C CA . ALA A 1 96 ? -14.862 -11.983 32.656 1.00 55.81 96 ALA A CA 1
ATOM 780 C C . ALA A 1 96 ? -15.328 -13.103 33.589 1.00 55.81 96 ALA A C 1
ATOM 782 O O . ALA A 1 96 ? -16.478 -13.541 33.552 1.00 55.81 96 ALA A O 1
ATOM 783 N N . ILE A 1 97 ? -14.376 -13.557 34.397 1.00 52.62 97 ILE A N 1
ATOM 784 C CA . ILE A 1 97 ? -14.572 -14.391 35.571 1.00 52.62 97 ILE A CA 1
ATOM 785 C C . ILE A 1 97 ? -15.210 -13.460 36.616 1.00 52.62 97 ILE A C 1
ATOM 787 O O . ILE A 1 97 ? -14.507 -12.755 37.332 1.00 52.62 97 ILE A O 1
ATOM 791 N N . GLY A 1 98 ? -16.541 -13.340 36.601 1.00 61.44 98 GLY A N 1
ATOM 792 C CA . GLY A 1 98 ? -17.305 -12.478 37.513 1.00 61.44 98 GLY A CA 1
ATOM 793 C C . GLY A 1 98 ? -18.661 -12.038 36.948 1.00 61.44 98 GLY A C 1
ATOM 794 O O . GLY A 1 98 ? -18.860 -12.052 35.733 1.00 61.44 98 GLY A O 1
ATOM 795 N N . GLU A 1 99 ? -19.589 -11.661 37.836 1.00 50.78 99 GLU A N 1
ATOM 796 C CA . GLU A 1 99 ? -20.934 -11.143 37.530 1.00 50.78 99 GLU A CA 1
ATOM 797 C C . GLU A 1 99 ? -20.850 -10.001 36.500 1.00 50.78 99 GLU A C 1
ATOM 799 O O . GLU A 1 99 ? -20.461 -8.870 36.798 1.00 50.78 99 GLU A O 1
ATOM 804 N N . ASN A 1 100 ? -21.158 -10.315 35.243 1.00 61.72 100 ASN A N 1
ATOM 805 C CA . ASN A 1 100 ? -20.999 -9.376 34.145 1.00 61.72 100 ASN A CA 1
ATOM 806 C C . ASN A 1 100 ? -22.173 -8.406 34.113 1.00 61.72 100 ASN A C 1
ATOM 808 O O . ASN A 1 100 ? -23.273 -8.755 33.687 1.00 61.72 100 ASN A O 1
ATOM 812 N N . THR A 1 101 ? -21.924 -7.156 34.497 1.00 70.81 101 THR A N 1
ATOM 813 C CA . THR A 1 101 ? -22.905 -6.085 34.288 1.00 70.81 101 THR A CA 1
ATOM 814 C C . THR A 1 101 ? -23.228 -5.949 32.787 1.00 70.81 101 THR A C 1
ATOM 816 O O . THR A 1 101 ? -22.319 -6.024 31.950 1.00 70.81 101 THR A O 1
ATOM 819 N N . PRO A 1 102 ? -24.493 -5.699 32.396 1.00 70.75 102 PRO A N 1
ATOM 820 C CA . PRO A 1 102 ? -24.891 -5.585 30.985 1.00 70.75 102 PRO A CA 1
ATOM 821 C C . PRO A 1 102 ? -24.078 -4.522 30.218 1.00 70.75 102 PRO A C 1
ATOM 823 O O . PRO A 1 102 ? -23.752 -4.697 29.043 1.00 70.75 102 PRO A O 1
ATOM 826 N N . VAL A 1 103 ? -23.629 -3.472 30.915 1.00 72.19 103 VAL A N 1
ATOM 827 C CA . VAL A 1 103 ? -22.764 -2.405 30.383 1.00 72.19 103 VAL A CA 1
ATOM 828 C C . VAL A 1 103 ? -21.380 -2.921 29.947 1.00 72.19 103 VAL A C 1
ATOM 830 O O . VAL A 1 103 ? -20.821 -2.452 28.951 1.00 72.19 103 VAL A O 1
ATOM 833 N N . GLN A 1 104 ? -20.793 -3.893 30.655 1.00 72.00 104 GLN A N 1
ATOM 834 C CA . GLN A 1 104 ? -19.507 -4.492 30.270 1.00 72.00 104 GLN A CA 1
ATOM 835 C C . GLN A 1 104 ? -19.642 -5.344 29.003 1.00 72.00 104 GLN A C 1
ATOM 837 O O . GLN A 1 104 ? -18.785 -5.265 28.116 1.00 72.00 104 GLN A O 1
ATOM 842 N N . TYR A 1 105 ? -20.742 -6.090 28.871 1.00 73.56 105 TYR A N 1
ATOM 843 C CA . TYR A 1 105 ? -21.027 -6.896 27.684 1.00 73.56 105 TYR A CA 1
ATOM 844 C C . TYR A 1 105 ? -21.155 -6.031 26.420 1.00 73.56 105 TYR A C 1
ATOM 846 O O . TYR A 1 105 ? -20.543 -6.329 25.388 1.00 73.56 105 TYR A O 1
ATOM 854 N N . GLU A 1 106 ? -21.862 -4.902 26.503 1.00 72.88 106 GLU A N 1
ATOM 855 C CA . GLU A 1 106 ? -21.986 -3.954 25.389 1.00 72.88 106 GLU A CA 1
ATOM 856 C C . GLU A 1 106 ? -20.649 -3.311 24.992 1.00 72.88 106 GLU A C 1
ATOM 858 O O . GLU A 1 106 ? -20.351 -3.159 23.797 1.00 72.88 106 GLU A O 1
ATOM 863 N N . ARG A 1 107 ? -19.787 -2.996 25.969 1.00 70.62 107 ARG A N 1
ATOM 864 C CA . ARG A 1 107 ? -18.425 -2.497 25.710 1.00 70.62 107 ARG A CA 1
ATOM 865 C C . ARG A 1 107 ? -17.569 -3.538 24.988 1.00 70.62 107 ARG A C 1
ATOM 867 O O . ARG A 1 107 ? -16.900 -3.194 24.011 1.00 70.62 107 ARG A O 1
ATOM 874 N N . ILE A 1 108 ? -17.600 -4.801 25.417 1.00 75.81 108 ILE A N 1
ATOM 875 C CA . ILE A 1 108 ? -16.859 -5.898 24.767 1.00 75.81 108 ILE A CA 1
ATOM 876 C C . ILE A 1 108 ? -17.383 -6.126 23.343 1.00 75.81 108 ILE A C 1
ATOM 878 O O . ILE A 1 108 ? -16.590 -6.226 22.401 1.00 75.81 108 ILE A O 1
ATOM 882 N N . ARG A 1 109 ? -18.708 -6.133 23.149 1.00 76.38 109 ARG A N 1
ATOM 883 C CA . ARG A 1 109 ? -19.348 -6.264 21.830 1.00 76.38 109 ARG A CA 1
ATOM 884 C C . ARG A 1 109 ? -18.920 -5.147 20.876 1.00 76.38 109 ARG A C 1
ATOM 886 O O . ARG A 1 109 ? -18.580 -5.416 19.722 1.00 76.38 109 ARG A O 1
ATOM 893 N N . SER A 1 110 ? -18.879 -3.910 21.365 1.00 73.62 110 SER A N 1
ATOM 894 C CA . SER A 1 110 ? -18.433 -2.748 20.591 1.00 73.62 110 SER A CA 1
ATOM 895 C C . SER A 1 110 ? -16.960 -2.856 20.187 1.00 73.62 110 SER A C 1
ATOM 897 O O . SER A 1 110 ? -16.628 -2.630 19.024 1.00 73.62 110 SER A O 1
ATOM 899 N N . LYS A 1 111 ? -16.076 -3.285 21.100 1.00 72.62 111 LYS A N 1
ATOM 900 C CA . LYS A 1 111 ? -14.654 -3.522 20.792 1.00 72.62 111 LYS A CA 1
ATOM 901 C C . LYS A 1 111 ? -14.466 -4.629 19.750 1.00 72.62 111 LYS A C 1
ATOM 903 O O . LYS A 1 111 ? -13.742 -4.430 18.778 1.00 72.62 111 LYS A O 1
ATOM 908 N N . ARG A 1 112 ? -15.172 -5.759 19.884 1.00 80.06 112 ARG A N 1
ATOM 909 C CA . ARG A 1 112 ? -15.128 -6.863 18.903 1.00 80.06 112 ARG A CA 1
ATOM 910 C C . ARG A 1 112 ? -15.581 -6.430 17.511 1.00 80.06 112 ARG A C 1
ATOM 912 O O . ARG A 1 112 ? -14.985 -6.850 16.525 1.00 80.06 112 ARG A O 1
ATOM 919 N N . ARG A 1 113 ? -16.591 -5.560 17.414 1.00 79.06 113 ARG A N 1
ATOM 920 C CA . ARG A 1 113 ? -17.045 -4.988 16.135 1.00 79.06 113 ARG A CA 1
ATOM 921 C C . ARG A 1 113 ? -15.931 -4.206 15.435 1.00 79.06 113 ARG A C 1
ATOM 923 O O . ARG A 1 113 ? -15.746 -4.373 14.234 1.00 79.06 113 ARG A O 1
ATOM 930 N N . VAL A 1 114 ? -15.176 -3.398 16.183 1.00 77.19 114 VAL A N 1
ATOM 931 C CA . VAL A 1 114 ? -14.025 -2.645 15.654 1.00 77.19 114 VAL A CA 1
ATOM 932 C C . VAL A 1 114 ? -12.907 -3.589 15.204 1.00 77.19 114 VAL A C 1
ATOM 934 O O . VAL A 1 114 ? -12.349 -3.394 14.130 1.00 77.19 114 VAL A O 1
ATOM 937 N N . VAL A 1 115 ? -12.622 -4.653 15.957 1.00 79.44 115 VAL A N 1
ATOM 938 C CA . VAL A 1 115 ? -11.607 -5.647 15.561 1.00 79.44 115 VAL A CA 1
ATOM 939 C C . VAL A 1 115 ? -12.019 -6.405 14.302 1.00 79.44 115 VAL A C 1
ATOM 941 O O . VAL A 1 115 ? -11.236 -6.490 13.361 1.00 79.44 115 VAL A O 1
ATOM 944 N N . LYS A 1 116 ? -13.270 -6.880 14.224 1.00 79.94 116 LYS A N 1
ATOM 945 C CA . LYS A 1 116 ? -13.808 -7.517 13.009 1.00 79.94 116 LYS A CA 1
ATOM 946 C C . LYS A 1 116 ? -13.653 -6.605 11.791 1.00 79.94 116 LYS A C 1
ATOM 948 O O . LYS A 1 116 ? -13.404 -7.070 10.688 1.00 79.94 116 LYS A O 1
ATOM 953 N N . MET A 1 117 ? -13.772 -5.300 11.998 1.00 81.12 117 MET A N 1
ATOM 954 C CA . MET A 1 117 ? -13.645 -4.301 10.946 1.00 81.12 117 MET A CA 1
ATOM 955 C C . MET A 1 117 ? -12.220 -4.115 10.476 1.00 81.12 117 MET A C 1
ATOM 957 O O . MET A 1 117 ? -11.976 -4.077 9.276 1.00 81.12 117 MET A O 1
ATOM 961 N N . MET A 1 118 ? -11.291 -4.054 11.418 1.00 82.81 118 MET A N 1
ATOM 962 C CA . MET A 1 118 ? -9.868 -4.022 11.128 1.00 82.81 118 MET A CA 1
ATOM 963 C C . MET A 1 118 ? -9.433 -5.267 10.347 1.00 82.81 118 MET A C 1
ATOM 965 O O . MET A 1 118 ? -8.732 -5.122 9.353 1.00 82.81 118 MET A O 1
ATOM 969 N N . ILE A 1 119 ? -9.933 -6.457 10.706 1.00 85.62 119 ILE A N 1
ATOM 970 C CA . ILE A 1 119 ? -9.671 -7.700 9.958 1.00 85.62 119 ILE A CA 1
ATOM 971 C C . ILE A 1 119 ? -10.143 -7.579 8.504 1.00 85.62 119 ILE A C 1
ATOM 973 O O . ILE A 1 119 ? -9.381 -7.892 7.595 1.00 85.62 119 ILE A O 1
ATOM 977 N N . VAL A 1 120 ? -11.364 -7.086 8.265 1.00 86.81 120 VAL A N 1
ATOM 978 C CA . VAL A 1 120 ? -11.882 -6.906 6.895 1.00 86.81 120 VAL A CA 1
ATOM 979 C C . VAL A 1 120 ? -11.002 -5.946 6.090 1.00 86.81 120 VAL A C 1
ATOM 981 O O . VAL A 1 120 ? -10.699 -6.231 4.934 1.00 86.81 120 VAL A O 1
ATOM 984 N N . VAL A 1 121 ? -10.544 -4.843 6.693 1.00 84.38 121 VAL A N 1
ATOM 985 C CA . VAL A 1 121 ? -9.620 -3.901 6.037 1.00 84.38 121 VAL A CA 1
ATOM 986 C C . VAL A 1 121 ? -8.288 -4.577 5.692 1.00 84.38 121 VAL A C 1
ATOM 988 O O . VAL A 1 121 ? -7.817 -4.424 4.570 1.00 84.38 121 VAL A O 1
ATOM 991 N N . VAL A 1 122 ? -7.706 -5.359 6.608 1.00 87.94 122 VAL A N 1
ATOM 992 C CA . VAL A 1 122 ? -6.437 -6.076 6.375 1.00 87.94 122 VAL A CA 1
ATOM 993 C C . VAL A 1 122 ? -6.568 -7.096 5.248 1.00 87.94 122 VAL A C 1
ATOM 995 O O . VAL A 1 122 ? -5.723 -7.126 4.359 1.00 87.94 122 VAL A O 1
ATOM 998 N N . VAL A 1 123 ? -7.637 -7.897 5.248 1.00 90.19 123 VAL A N 1
ATOM 999 C CA . VAL A 1 123 ? -7.886 -8.880 4.183 1.00 90.19 123 VAL A CA 1
ATOM 1000 C C . VAL A 1 123 ? -8.070 -8.178 2.843 1.00 90.19 123 VAL A C 1
ATOM 1002 O O . VAL A 1 123 ? -7.485 -8.601 1.855 1.00 90.19 123 VAL A O 1
ATOM 1005 N N . THR A 1 124 ? -8.825 -7.078 2.814 1.00 89.12 124 THR A N 1
ATOM 1006 C CA . THR A 1 124 ? -9.041 -6.297 1.589 1.00 89.12 124 THR A CA 1
ATOM 1007 C C . THR A 1 124 ? -7.727 -5.736 1.046 1.00 89.12 124 THR A C 1
ATOM 1009 O O . THR A 1 124 ? -7.446 -5.871 -0.142 1.00 89.12 124 THR A O 1
ATOM 1012 N N . PHE A 1 125 ? -6.887 -5.167 1.914 1.00 88.44 125 PHE A N 1
ATOM 1013 C CA . PHE A 1 125 ? -5.558 -4.694 1.535 1.00 88.44 125 PHE A CA 1
ATOM 1014 C C . PHE A 1 125 ? -4.696 -5.833 0.970 1.00 88.44 125 PHE A C 1
ATOM 1016 O O . PHE A 1 125 ? -4.104 -5.675 -0.095 1.00 88.44 125 PHE A O 1
ATOM 1023 N N . ALA A 1 126 ? -4.691 -6.996 1.631 1.00 90.75 126 ALA A N 1
ATOM 1024 C CA . ALA A 1 126 ? -3.944 -8.171 1.192 1.00 90.75 126 ALA A CA 1
ATOM 1025 C C . ALA A 1 126 ? -4.350 -8.610 -0.223 1.00 90.75 126 ALA A C 1
ATOM 1027 O O . ALA A 1 126 ? -3.507 -8.712 -1.108 1.00 90.75 126 ALA A O 1
ATOM 1028 N N . VAL A 1 127 ? -5.649 -8.810 -0.464 1.00 91.00 127 VAL A N 1
ATOM 1029 C CA . VAL A 1 127 ? -6.133 -9.325 -1.755 1.00 91.00 127 VAL A CA 1
ATOM 1030 C C . VAL A 1 127 ? -5.990 -8.320 -2.895 1.00 91.00 127 VAL A C 1
ATOM 1032 O O . VAL A 1 127 ? -5.768 -8.736 -4.025 1.00 91.00 127 VAL A O 1
ATOM 1035 N N . CYS A 1 128 ? -6.088 -7.014 -2.623 1.00 91.00 128 CYS A N 1
ATOM 1036 C CA . CYS A 1 128 ? -5.992 -6.000 -3.676 1.00 91.00 128 CYS A CA 1
ATOM 1037 C C . CYS A 1 128 ? -4.549 -5.764 -4.136 1.00 91.00 128 CYS A C 1
ATOM 1039 O O . CYS A 1 128 ? -4.321 -5.498 -5.312 1.00 91.00 128 CYS A O 1
ATOM 1041 N N . TRP A 1 129 ? -3.579 -5.852 -3.221 1.00 90.62 129 TRP A N 1
ATOM 1042 C CA . TRP A 1 129 ? -2.173 -5.547 -3.511 1.00 90.62 129 TRP A CA 1
ATOM 1043 C C . TRP A 1 129 ? -1.329 -6.776 -3.853 1.00 90.62 129 TRP A C 1
ATOM 1045 O O . TRP A 1 129 ? -0.331 -6.644 -4.561 1.00 90.62 129 TRP A O 1
ATOM 1055 N N . LEU A 1 130 ? -1.725 -7.973 -3.408 1.00 91.50 130 LEU A N 1
ATOM 1056 C CA . LEU A 1 130 ? -0.990 -9.208 -3.691 1.00 91.50 130 LEU A CA 1
ATOM 1057 C C . LEU A 1 130 ? -0.772 -9.457 -5.197 1.00 91.50 130 LEU A C 1
ATOM 1059 O O . LEU A 1 130 ? 0.374 -9.710 -5.570 1.00 91.50 130 LEU A O 1
ATOM 1063 N N . PRO A 1 131 ? -1.790 -9.358 -6.081 1.00 91.81 131 PRO A N 1
ATOM 1064 C CA . PRO A 1 131 ? -1.601 -9.625 -7.508 1.00 91.81 131 PRO A CA 1
ATOM 1065 C C . PRO A 1 131 ? -0.642 -8.627 -8.160 1.00 91.81 131 PRO A C 1
ATOM 1067 O O . PRO A 1 131 ? 0.130 -8.996 -9.040 1.00 91.81 131 PRO A O 1
ATOM 1070 N N . TYR A 1 132 ? -0.665 -7.375 -7.692 1.00 91.56 132 TYR A N 1
ATOM 1071 C CA . TYR A 1 132 ? 0.205 -6.310 -8.176 1.00 91.56 132 TYR A CA 1
ATOM 1072 C C . TYR A 1 132 ? 1.666 -6.600 -7.844 1.00 91.56 132 TYR A C 1
ATOM 1074 O O . TYR A 1 132 ? 2.495 -6.681 -8.744 1.00 91.56 132 TYR A O 1
ATOM 1082 N N . HIS A 1 133 ? 1.990 -6.844 -6.573 1.00 91.00 133 HIS A N 1
ATOM 1083 C CA . HIS A 1 133 ? 3.371 -7.148 -6.202 1.00 91.00 133 HIS A CA 1
ATOM 1084 C C . HIS A 1 133 ? 3.873 -8.467 -6.789 1.00 91.00 133 HIS A C 1
ATOM 1086 O O . HIS A 1 133 ? 5.033 -8.556 -7.188 1.00 91.00 133 HIS A O 1
ATOM 1092 N N . LEU A 1 134 ? 3.006 -9.479 -6.876 1.00 89.62 134 LEU A N 1
ATOM 1093 C CA . LEU A 1 134 ? 3.356 -10.752 -7.495 1.00 89.62 134 LEU A CA 1
ATOM 1094 C C . LEU A 1 134 ? 3.711 -10.572 -8.975 1.00 89.62 134 LEU A C 1
ATOM 1096 O O . LEU A 1 134 ? 4.698 -11.144 -9.424 1.00 89.62 134 LEU A O 1
ATOM 1100 N N . TYR A 1 135 ? 2.959 -9.748 -9.712 1.00 90.31 135 TYR A N 1
ATOM 1101 C CA . TYR A 1 135 ? 3.272 -9.422 -11.102 1.00 90.31 135 TYR A CA 1
ATOM 1102 C C . TYR A 1 135 ? 4.679 -8.830 -11.249 1.00 90.31 135 TYR A C 1
ATOM 1104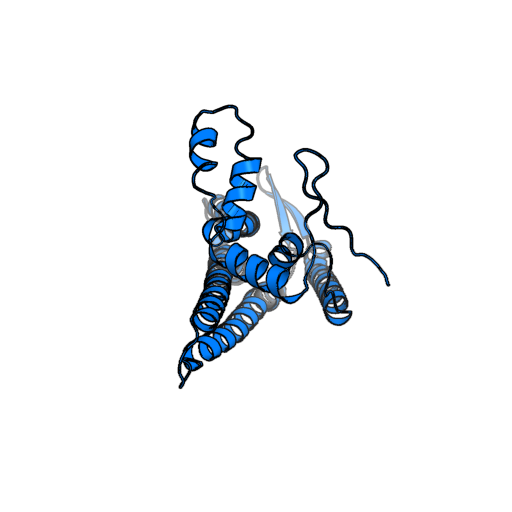 O O . TYR A 1 135 ? 5.442 -9.318 -12.074 1.00 90.31 135 TYR A O 1
ATOM 1112 N N . PHE A 1 136 ? 5.052 -7.842 -10.428 1.00 87.88 136 PHE A N 1
ATOM 1113 C CA . PHE A 1 136 ? 6.374 -7.205 -10.518 1.00 87.88 136 PHE A CA 1
ATOM 1114 C C . PHE A 1 136 ? 7.522 -8.165 -10.189 1.00 87.88 136 PHE A C 1
ATOM 1116 O O . PHE A 1 136 ? 8.525 -8.190 -10.896 1.00 87.88 136 PHE A O 1
ATOM 1123 N N . VAL A 1 137 ? 7.365 -9.018 -9.173 1.00 87.44 137 VAL A N 1
ATOM 1124 C CA . VAL A 1 137 ? 8.383 -10.031 -8.838 1.00 87.44 137 VAL A CA 1
ATOM 1125 C C . VAL A 1 137 ? 8.502 -11.095 -9.938 1.00 87.44 137 VAL A C 1
ATOM 1127 O O . VAL A 1 137 ? 9.604 -11.534 -10.273 1.00 87.44 137 VAL A O 1
ATOM 1130 N N . LEU A 1 138 ? 7.380 -11.511 -10.534 1.00 87.44 138 LEU A N 1
ATOM 1131 C CA . LEU A 1 138 ? 7.383 -12.452 -11.656 1.00 87.44 138 LEU A CA 1
ATOM 1132 C C . LEU A 1 138 ? 7.989 -11.836 -12.921 1.00 87.44 138 LEU A C 1
ATOM 1134 O O . LEU A 1 138 ? 8.760 -12.508 -13.598 1.00 87.44 138 LEU A O 1
ATOM 1138 N N . ALA A 1 139 ? 7.693 -10.570 -13.217 1.00 85.38 139 ALA A N 1
ATOM 1139 C CA . ALA A 1 139 ? 8.271 -9.853 -14.350 1.00 85.38 139 ALA A CA 1
ATOM 1140 C C . ALA A 1 139 ? 9.795 -9.696 -14.211 1.00 85.38 139 ALA A C 1
ATOM 1142 O O . ALA A 1 139 ? 10.509 -9.899 -15.190 1.00 85.38 139 ALA A O 1
ATOM 1143 N N . ALA A 1 140 ? 10.288 -9.438 -12.993 1.00 83.75 140 ALA A N 1
ATOM 1144 C CA . ALA A 1 140 ? 11.720 -9.334 -12.705 1.00 83.75 140 ALA A CA 1
ATOM 1145 C C . ALA A 1 140 ? 12.465 -10.680 -12.831 1.00 83.75 140 ALA A C 1
ATOM 1147 O O . ALA A 1 140 ? 13.634 -10.715 -13.200 1.00 83.75 140 ALA A O 1
ATOM 1148 N N . THR A 1 141 ? 11.802 -11.805 -12.530 1.00 84.31 141 THR A N 1
ATOM 1149 C CA . THR A 1 141 ? 12.417 -13.150 -12.584 1.00 84.31 141 THR A CA 1
ATOM 1150 C C . THR A 1 141 ? 12.254 -13.848 -13.933 1.00 84.31 141 THR A C 1
ATOM 1152 O O . THR A 1 141 ? 13.097 -14.658 -14.316 1.00 84.31 141 THR A O 1
ATOM 1155 N N . LYS A 1 142 ? 11.164 -13.570 -14.652 1.00 85.19 142 LYS A N 1
ATOM 1156 C CA . LYS A 1 142 ? 10.824 -14.163 -15.950 1.00 85.19 142 LYS A CA 1
ATOM 1157 C C . LYS A 1 142 ? 10.318 -13.073 -16.900 1.00 85.19 142 LYS A C 1
ATOM 1159 O O . LYS A 1 142 ? 9.103 -12.939 -17.085 1.00 85.19 142 LYS A O 1
ATOM 1164 N N . PRO A 1 143 ? 11.224 -12.331 -17.560 1.00 77.69 143 PRO A N 1
ATOM 1165 C CA . PRO A 1 143 ? 10.840 -11.233 -18.449 1.00 77.69 143 PRO A CA 1
ATOM 1166 C C . PRO A 1 143 ? 9.985 -11.695 -19.643 1.00 77.69 143 PRO A C 1
ATOM 1168 O O . PRO A 1 143 ? 9.208 -10.916 -20.189 1.00 77.69 143 PRO A O 1
ATOM 1171 N N . GLU A 1 144 ? 10.048 -12.982 -20.006 1.00 80.44 144 GLU A N 1
ATOM 1172 C CA . GLU A 1 144 ? 9.244 -13.593 -21.075 1.00 80.44 144 GLU A CA 1
ATOM 1173 C C . GLU A 1 144 ? 7.727 -13.459 -20.869 1.00 80.44 144 GLU A C 1
ATOM 1175 O O . GLU A 1 144 ? 6.976 -13.405 -21.844 1.00 80.44 144 GLU A O 1
ATOM 1180 N N . ILE A 1 145 ? 7.266 -13.358 -19.615 1.00 79.75 145 ILE A N 1
ATOM 1181 C CA . ILE A 1 145 ? 5.841 -13.205 -19.282 1.00 79.75 145 ILE A CA 1
ATOM 1182 C C . ILE A 1 145 ? 5.285 -11.894 -19.861 1.00 79.75 145 ILE A C 1
ATOM 1184 O O . ILE A 1 145 ? 4.122 -11.837 -20.263 1.00 79.75 145 ILE A O 1
ATOM 1188 N N . ASN A 1 146 ? 6.115 -10.851 -19.960 1.00 77.62 146 ASN A N 1
ATOM 1189 C CA . ASN A 1 146 ? 5.684 -9.542 -20.449 1.00 77.62 146 ASN A CA 1
ATOM 1190 C C . ASN A 1 146 ? 5.414 -9.527 -21.967 1.00 77.62 146 ASN A C 1
ATOM 1192 O O . ASN A 1 146 ? 4.661 -8.689 -22.455 1.00 77.62 146 ASN A O 1
ATOM 1196 N N . ASN A 1 147 ? 5.966 -10.491 -22.712 1.00 76.38 147 ASN A N 1
ATOM 1197 C CA . ASN A 1 147 ? 5.823 -10.583 -24.170 1.00 76.38 147 ASN A CA 1
ATOM 1198 C C . ASN A 1 147 ? 4.534 -11.296 -24.616 1.00 76.38 147 ASN A C 1
ATOM 1200 O O . ASN A 1 147 ? 4.261 -11.418 -25.812 1.00 76.38 147 ASN A O 1
ATOM 1204 N N . TRP A 1 148 ? 3.720 -11.794 -23.682 1.00 80.38 148 TRP A N 1
ATOM 1205 C CA . TRP A 1 148 ? 2.471 -12.474 -24.015 1.00 80.38 148 TRP A CA 1
ATOM 1206 C C . TRP A 1 148 ? 1.398 -11.508 -24.535 1.00 80.38 148 TRP A C 1
ATOM 1208 O O . TRP A 1 148 ? 1.134 -10.455 -23.957 1.00 80.38 148 TRP A O 1
ATOM 1218 N N . LYS A 1 149 ? 0.683 -11.929 -25.589 1.00 77.06 149 LYS A N 1
ATOM 1219 C CA . LYS A 1 149 ? -0.305 -11.123 -26.340 1.00 77.06 149 LYS A CA 1
ATOM 1220 C C . LYS A 1 149 ? -1.398 -10.462 -25.482 1.00 77.06 149 LYS A C 1
ATOM 1222 O O . LYS A 1 149 ? -1.945 -9.434 -25.873 1.00 77.06 149 LYS A O 1
ATOM 1227 N N . HIS A 1 150 ? -1.734 -11.040 -24.330 1.00 80.25 150 HIS A N 1
ATOM 1228 C CA . HIS A 1 150 ? -2.776 -10.532 -23.430 1.00 80.25 150 HIS A CA 1
ATOM 1229 C C . HIS A 1 150 ? -2.239 -9.935 -22.124 1.00 80.25 150 HIS A C 1
ATOM 1231 O O . HIS A 1 150 ? -3.041 -9.515 -21.288 1.00 80.25 150 HIS A O 1
ATOM 1237 N N . MET A 1 151 ? -0.916 -9.850 -21.944 1.00 82.31 151 MET A N 1
ATOM 1238 C CA . MET A 1 151 ? -0.339 -9.437 -20.665 1.00 82.31 151 MET A CA 1
ATOM 1239 C C . MET A 1 151 ? -0.705 -7.998 -20.294 1.00 82.31 151 MET A C 1
ATOM 1241 O O . MET A 1 151 ? -1.035 -7.732 -19.143 1.00 82.31 151 MET A O 1
ATOM 1245 N N . GLN A 1 152 ? -0.792 -7.095 -21.275 1.00 81.31 152 GLN A N 1
ATOM 1246 C CA . GLN A 1 152 ? -1.226 -5.712 -21.048 1.00 81.31 152 GLN A CA 1
ATOM 1247 C C . GLN A 1 152 ? -2.632 -5.620 -20.430 1.00 81.31 152 GLN A C 1
ATOM 1249 O O . GLN A 1 152 ? -2.877 -4.812 -19.534 1.00 81.31 152 GLN A O 1
ATOM 1254 N N . ASN A 1 153 ? -3.570 -6.453 -20.893 1.00 86.00 153 ASN A N 1
ATOM 1255 C CA . ASN A 1 153 ? -4.932 -6.470 -20.356 1.00 86.00 153 ASN A CA 1
ATOM 1256 C C . ASN A 1 153 ? -4.943 -7.007 -18.922 1.00 86.00 153 ASN A C 1
ATOM 1258 O O . ASN A 1 153 ? -5.631 -6.456 -18.065 1.00 86.00 153 ASN A O 1
ATOM 1262 N N . VAL A 1 154 ? -4.152 -8.049 -18.655 1.00 87.81 154 VAL A N 1
ATOM 1263 C CA . VAL A 1 154 ? -3.989 -8.624 -17.314 1.00 87.81 154 VAL A CA 1
ATOM 1264 C C . VAL A 1 154 ? -3.381 -7.597 -16.356 1.00 87.81 154 VAL A C 1
ATOM 1266 O O . VAL A 1 154 ? -3.926 -7.384 -15.275 1.00 87.81 154 VAL A O 1
ATOM 1269 N N . TYR A 1 155 ? -2.320 -6.899 -16.774 1.00 86.62 155 TYR A N 1
ATOM 1270 C CA . TYR A 1 155 ? -1.701 -5.817 -16.007 1.00 86.62 155 TYR A CA 1
ATOM 1271 C C . TYR A 1 155 ? -2.710 -4.719 -15.661 1.00 86.62 155 TYR A C 1
ATOM 1273 O O . TYR A 1 155 ? -2.817 -4.328 -14.500 1.00 86.62 155 TYR A O 1
ATOM 1281 N N . ASN A 1 156 ? -3.512 -4.273 -16.634 1.00 86.75 156 ASN A N 1
ATOM 1282 C CA . ASN A 1 156 ? -4.542 -3.265 -16.392 1.00 86.75 156 ASN A CA 1
ATOM 1283 C C . ASN A 1 156 ? -5.546 -3.729 -15.327 1.00 86.75 156 ASN A C 1
ATOM 1285 O O . ASN A 1 156 ? -5.852 -2.970 -14.413 1.00 86.75 156 ASN A O 1
ATOM 1289 N N . VAL A 1 157 ? -6.032 -4.972 -15.394 1.00 91.38 157 VAL A N 1
ATOM 1290 C CA . VAL A 1 157 ? -6.970 -5.514 -14.393 1.00 91.38 157 VAL A CA 1
ATOM 1291 C C . VAL A 1 157 ? -6.331 -5.574 -13.002 1.00 91.38 157 VAL A C 1
ATOM 1293 O O . VAL A 1 157 ? -6.953 -5.161 -12.022 1.00 91.38 157 VAL A O 1
ATOM 1296 N N . ILE A 1 158 ? -5.084 -6.041 -12.912 1.00 91.06 158 ILE A N 1
ATOM 1297 C CA . ILE A 1 158 ? -4.319 -6.097 -11.659 1.00 91.06 158 ILE A CA 1
ATOM 1298 C C . ILE A 1 158 ? -4.140 -4.692 -11.068 1.00 91.06 158 ILE A C 1
ATOM 1300 O O . ILE A 1 158 ? -4.381 -4.480 -9.879 1.00 91.06 158 ILE A O 1
ATOM 1304 N N . TYR A 1 159 ? -3.770 -3.719 -11.900 1.00 89.81 159 TYR A N 1
ATOM 1305 C CA . TYR A 1 159 ? -3.608 -2.328 -11.493 1.00 89.81 159 TYR A CA 1
ATOM 1306 C C . TYR A 1 159 ? -4.925 -1.718 -10.998 1.00 89.81 159 TYR A C 1
ATOM 1308 O O . TYR A 1 159 ? -4.971 -1.110 -9.928 1.00 89.81 159 TYR A O 1
ATOM 1316 N N . TRP A 1 160 ? -6.025 -1.936 -11.723 1.00 91.12 160 TRP A N 1
ATOM 1317 C CA . TRP A 1 160 ? -7.359 -1.494 -11.312 1.00 91.12 160 TRP A CA 1
ATOM 1318 C C . TRP A 1 160 ? -7.775 -2.083 -9.962 1.00 91.12 160 TRP A C 1
ATOM 1320 O O . TRP A 1 160 ? -8.317 -1.368 -9.115 1.00 91.12 160 TRP A O 1
ATOM 1330 N N . MET A 1 161 ? -7.484 -3.364 -9.728 1.00 89.56 161 MET A N 1
ATOM 1331 C CA . MET A 1 161 ? -7.747 -4.015 -8.448 1.00 89.56 161 MET A CA 1
ATOM 1332 C C . MET A 1 161 ? -6.959 -3.351 -7.310 1.00 89.56 161 MET A C 1
ATOM 1334 O O . MET A 1 161 ? -7.557 -3.000 -6.291 1.00 89.56 161 MET A O 1
ATOM 1338 N N . ALA A 1 162 ? -5.665 -3.087 -7.501 1.00 89.38 162 ALA A N 1
ATOM 1339 C CA . ALA A 1 162 ? -4.843 -2.395 -6.509 1.00 89.38 162 ALA A CA 1
ATOM 1340 C C . ALA A 1 162 ? -5.371 -0.980 -6.204 1.00 89.38 162 ALA A C 1
ATOM 1342 O O . ALA A 1 162 ? -5.531 -0.604 -5.040 1.00 89.38 162 ALA A O 1
ATOM 1343 N N . MET A 1 163 ? -5.740 -0.217 -7.237 1.00 87.69 163 MET A N 1
ATOM 1344 C CA . MET A 1 163 ? -6.260 1.149 -7.087 1.00 87.69 163 MET A CA 1
ATOM 1345 C C . MET A 1 163 ? -7.647 1.197 -6.427 1.00 87.69 163 MET A C 1
ATOM 1347 O O . MET A 1 163 ? -7.957 2.142 -5.694 1.00 87.69 163 MET A O 1
ATOM 1351 N N . SER A 1 164 ? -8.467 0.154 -6.599 1.00 88.00 164 SER A N 1
ATOM 1352 C CA . SER A 1 164 ? -9.789 0.053 -5.964 1.00 88.00 164 SER A CA 1
ATOM 1353 C C . SER A 1 164 ? -9.740 -0.024 -4.427 1.00 88.00 164 SER A C 1
ATOM 1355 O O . SER A 1 164 ? -10.752 0.233 -3.772 1.00 88.00 164 SER A O 1
ATOM 1357 N N . ASN A 1 165 ? -8.560 -0.262 -3.831 1.00 84.81 165 ASN A N 1
ATOM 1358 C CA . ASN A 1 165 ? -8.336 -0.276 -2.379 1.00 84.81 165 ASN A CA 1
ATOM 1359 C C . ASN A 1 165 ? -8.917 0.962 -1.659 1.00 84.81 165 ASN A C 1
ATOM 1361 O O . ASN A 1 165 ? -9.488 0.865 -0.570 1.00 84.81 165 ASN A O 1
ATOM 1365 N N . SER A 1 166 ? -8.843 2.134 -2.294 1.00 82.25 166 SER A N 1
ATOM 1366 C CA . SER A 1 166 ? -9.383 3.384 -1.746 1.00 82.25 166 SER A CA 1
ATOM 1367 C C . SER A 1 166 ? -10.912 3.380 -1.607 1.00 82.25 166 SER A C 1
ATOM 1369 O O . SER A 1 166 ? -11.436 3.992 -0.674 1.00 82.25 166 SER A O 1
ATOM 1371 N N . MET A 1 167 ? -11.632 2.665 -2.482 1.00 81.69 167 MET A N 1
ATOM 1372 C CA . MET A 1 167 ? -13.100 2.592 -2.481 1.00 81.69 167 MET A CA 1
ATOM 1373 C C . MET A 1 167 ? -13.639 1.704 -1.357 1.00 81.69 167 MET A C 1
ATOM 1375 O O . MET A 1 167 ? -14.697 1.992 -0.792 1.00 81.69 167 MET A O 1
ATOM 1379 N N . TYR A 1 168 ? -12.913 0.646 -0.989 1.00 80.44 168 TYR A N 1
ATOM 1380 C CA . TYR A 1 168 ? -13.381 -0.282 0.040 1.00 80.44 168 TYR A CA 1
ATOM 1381 C C . TYR A 1 168 ? -13.380 0.330 1.432 1.00 80.44 168 TYR A C 1
ATOM 1383 O O . TYR A 1 168 ? -14.211 -0.058 2.247 1.00 80.44 168 TYR A O 1
ATOM 1391 N N . ASN A 1 169 ? -12.514 1.314 1.695 1.00 80.50 169 ASN A N 1
ATOM 1392 C CA . ASN A 1 169 ? -12.443 1.989 2.986 1.00 80.50 169 ASN A CA 1
ATOM 1393 C C . ASN A 1 169 ? -13.847 2.477 3.421 1.00 80.50 169 ASN A C 1
ATOM 1395 O O . ASN A 1 169 ? -14.405 1.861 4.335 1.00 80.50 169 ASN A O 1
ATOM 1399 N N . PRO A 1 170 ? -14.501 3.463 2.763 1.00 75.75 170 PRO A N 1
ATOM 1400 C CA . PRO A 1 170 ? -15.868 3.882 3.095 1.00 75.75 170 PRO A CA 1
ATOM 1401 C C . PRO A 1 170 ? -16.899 2.750 3.151 1.00 75.75 170 PRO A C 1
ATOM 1403 O O . PRO A 1 170 ? -17.738 2.749 4.051 1.00 75.75 170 PRO A O 1
ATOM 1406 N N . ILE A 1 171 ? -16.841 1.781 2.230 1.00 78.31 171 ILE A N 1
ATOM 1407 C CA . ILE A 1 171 ? -17.802 0.668 2.150 1.00 78.31 171 ILE A CA 1
ATOM 1408 C C . ILE A 1 171 ? -17.727 -0.200 3.411 1.00 78.31 171 ILE A C 1
ATOM 1410 O O . ILE A 1 171 ? -18.758 -0.496 4.019 1.00 78.31 171 ILE A O 1
ATOM 1414 N N . ILE A 1 172 ? -16.517 -0.540 3.859 1.00 77.19 172 ILE A N 1
ATOM 1415 C CA . ILE A 1 172 ? -16.282 -1.315 5.082 1.00 77.19 172 ILE A CA 1
ATOM 1416 C C . ILE A 1 172 ? -16.783 -0.533 6.307 1.00 77.19 172 ILE A C 1
ATOM 1418 O O . ILE A 1 172 ? -17.436 -1.116 7.181 1.00 77.19 172 ILE A O 1
ATOM 1422 N N . TYR A 1 173 ? -16.558 0.792 6.361 1.00 70.69 173 TYR A N 1
ATOM 1423 C CA . TYR A 1 173 ? -17.098 1.651 7.431 1.00 70.69 173 TYR A CA 1
ATOM 1424 C C . TYR A 1 173 ? -18.633 1.725 7.419 1.00 70.69 173 TYR A C 1
ATOM 1426 O O . TYR A 1 173 ? -19.251 1.626 8.485 1.00 70.69 173 TYR A O 1
ATOM 1434 N N . CYS A 1 174 ? -19.261 1.814 6.246 1.00 67.12 174 CYS A N 1
ATOM 1435 C CA . CYS A 1 174 ? -20.717 1.864 6.098 1.00 67.12 174 CYS A CA 1
ATOM 1436 C C . CYS A 1 174 ? -21.400 0.539 6.435 1.00 67.12 174 CYS A C 1
ATOM 1438 O O . CYS A 1 174 ? -22.444 0.528 7.089 1.00 67.12 174 CYS A O 1
ATOM 1440 N N . TRP A 1 175 ? -20.821 -0.577 5.992 1.00 69.75 175 TRP A N 1
ATOM 1441 C CA . TRP A 1 175 ? -21.374 -1.906 6.229 1.00 69.75 175 TRP A CA 1
ATOM 1442 C C . TRP A 1 175 ? -21.291 -2.281 7.706 1.00 69.75 175 TRP A C 1
ATOM 1444 O O . TRP A 1 175 ? -22.270 -2.747 8.294 1.00 69.75 175 TRP A O 1
ATOM 1454 N N . MET A 1 176 ? -20.141 -2.028 8.336 1.00 64.25 176 MET A N 1
ATOM 1455 C CA . MET A 1 176 ? -19.931 -2.461 9.707 1.00 64.25 176 MET A CA 1
ATOM 1456 C C . MET A 1 176 ? -20.554 -1.515 10.724 1.00 64.25 176 MET A C 1
ATOM 1458 O O . MET A 1 176 ? -20.903 -2.002 11.792 1.00 64.25 176 MET A O 1
ATOM 1462 N N . ASN A 1 177 ? -20.719 -0.210 10.461 1.00 62.59 177 ASN A N 1
ATOM 1463 C CA . ASN A 1 177 ? -21.226 0.744 11.451 1.00 62.59 177 ASN A CA 1
ATOM 1464 C C . ASN A 1 177 ? -22.608 1.317 11.092 1.00 62.59 177 ASN A C 1
ATOM 1466 O O . ASN A 1 177 ? -22.766 2.172 10.222 1.00 62.59 177 ASN A O 1
ATOM 1470 N N . SER A 1 178 ? -23.625 0.878 11.835 1.00 56.62 178 SER A N 1
ATOM 1471 C CA . SER A 1 178 ? -25.024 1.255 11.624 1.00 56.62 178 SER A CA 1
ATOM 1472 C C . SER A 1 178 ? -25.241 2.761 11.748 1.00 56.62 178 SER A C 1
ATOM 1474 O O . SER A 1 178 ? -26.037 3.294 10.986 1.00 56.62 178 SER A O 1
ATOM 1476 N N . ARG A 1 179 ? -24.508 3.476 12.616 1.00 56.94 179 ARG A N 1
ATOM 1477 C CA . ARG A 1 179 ? -24.625 4.942 12.743 1.00 56.94 179 ARG A CA 1
ATOM 1478 C C . ARG A 1 179 ? -24.072 5.684 11.513 1.00 56.94 179 ARG A C 1
ATOM 1480 O O . ARG A 1 179 ? -24.662 6.675 11.097 1.00 56.94 179 ARG A O 1
ATOM 1487 N N . PHE A 1 180 ? -23.027 5.163 10.863 1.00 57.75 180 PHE A N 1
ATOM 1488 C CA . PHE A 1 180 ? -22.476 5.737 9.623 1.00 57.75 180 PHE A CA 1
ATOM 1489 C C . PHE A 1 180 ? -23.377 5.505 8.414 1.00 57.75 180 PHE A C 1
ATOM 1491 O O . PHE A 1 180 ? -23.554 6.410 7.602 1.00 57.75 180 PHE A O 1
ATOM 1498 N N . ARG A 1 181 ? -24.020 4.333 8.336 1.00 60.59 181 ARG A N 1
ATOM 1499 C CA . ARG A 1 181 ? -25.024 4.039 7.306 1.00 60.59 181 ARG A CA 1
ATOM 1500 C C . ARG A 1 181 ? -26.138 5.092 7.273 1.00 60.59 181 ARG A C 1
ATOM 1502 O O . ARG A 1 181 ? -26.562 5.467 6.191 1.00 60.59 181 ARG A O 1
ATOM 1509 N N . HIS A 1 182 ? -26.574 5.613 8.425 1.00 59.09 182 HIS A N 1
ATOM 1510 C CA . HIS A 1 182 ? -27.600 6.666 8.482 1.00 59.09 182 HIS A CA 1
ATOM 1511 C C . HIS A 1 182 ? -27.099 8.004 7.907 1.00 59.09 182 HIS A C 1
ATOM 1513 O O . HIS A 1 182 ? -27.848 8.673 7.200 1.00 59.09 182 HIS A O 1
ATOM 1519 N N . GLY A 1 183 ? -25.838 8.375 8.155 1.00 59.25 183 GLY A N 1
ATOM 1520 C CA . GLY A 1 183 ? -25.223 9.578 7.580 1.00 59.25 183 GLY A CA 1
ATOM 1521 C C . GLY A 1 183 ? -25.025 9.483 6.063 1.00 59.25 183 GLY A C 1
ATOM 1522 O O . GLY A 1 183 ? -25.384 10.408 5.340 1.00 59.25 183 GLY A O 1
ATOM 1523 N N . PHE A 1 184 ? -24.545 8.338 5.566 1.00 60.50 184 PHE A N 1
ATOM 1524 C CA . PHE A 1 184 ? -24.383 8.086 4.128 1.00 60.50 184 PHE A CA 1
ATOM 1525 C C . PHE A 1 184 ? -25.722 7.982 3.392 1.00 60.50 184 PHE A C 1
ATOM 1527 O O . PHE A 1 184 ? -25.871 8.557 2.319 1.00 60.50 184 PHE A O 1
ATOM 1534 N N . VAL A 1 185 ? -26.729 7.328 3.981 1.00 60.59 185 VAL A N 1
ATOM 1535 C CA . VAL A 1 185 ? -28.092 7.333 3.429 1.00 60.59 185 VAL A CA 1
ATOM 1536 C C . VAL A 1 185 ? -28.637 8.758 3.387 1.00 60.59 185 VAL A C 1
ATOM 1538 O O . VAL A 1 185 ? -29.242 9.117 2.396 1.00 60.59 185 VAL A O 1
ATOM 1541 N N . LYS A 1 186 ? -28.373 9.615 4.377 1.00 56.25 186 LYS A N 1
ATOM 1542 C CA . LYS A 1 186 ? -28.804 11.022 4.332 1.00 56.25 186 LYS A CA 1
ATOM 1543 C C . LYS A 1 186 ? -28.103 11.841 3.234 1.00 56.25 186 LYS A C 1
ATOM 1545 O O . LYS A 1 186 ? -28.738 12.718 2.667 1.00 56.25 186 LYS A O 1
ATOM 1550 N N . LEU A 1 187 ? -26.841 11.535 2.917 1.00 58.75 187 LEU A N 1
ATOM 1551 C CA . LEU A 1 187 ? -26.078 12.161 1.823 1.00 58.75 187 LEU A CA 1
ATOM 1552 C C . LEU A 1 187 ? -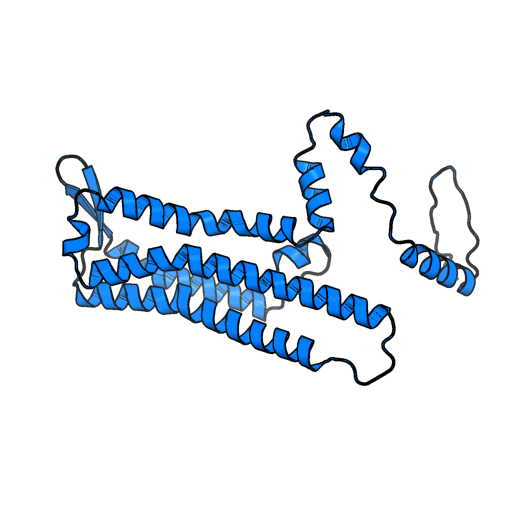26.537 11.695 0.429 1.00 58.75 187 LEU A C 1
ATOM 1554 O O . LEU A 1 187 ? -26.605 12.503 -0.489 1.00 58.75 187 LEU A O 1
ATOM 1558 N N . PHE A 1 188 ? -26.879 10.412 0.269 1.00 58.53 188 PHE A N 1
ATOM 1559 C CA . PHE A 1 188 ? -27.357 9.848 -1.003 1.00 58.53 188 PHE A CA 1
ATOM 1560 C C . PHE A 1 188 ? -28.886 9.931 -1.189 1.00 58.53 188 PHE A C 1
ATOM 1562 O O . PHE A 1 188 ? -29.375 9.825 -2.309 1.00 58.53 188 PHE A O 1
ATOM 1569 N N . CYS A 1 189 ? -29.660 10.164 -0.125 1.00 50.50 189 CYS A N 1
ATOM 1570 C CA . CYS A 1 189 ? -31.119 10.359 -0.152 1.00 50.50 189 CYS A CA 1
ATOM 1571 C C . CYS A 1 189 ? -31.481 11.852 -0.304 1.00 50.50 189 CYS A C 1
ATOM 1573 O O . CYS A 1 189 ? -32.460 12.323 0.267 1.00 50.50 189 CYS A O 1
ATOM 1575 N N . CYS A 1 190 ? -30.703 12.595 -1.100 1.00 47.03 190 CYS A N 1
ATOM 1576 C CA . CYS A 1 190 ? -31.069 13.915 -1.629 1.00 47.03 190 CYS A CA 1
ATOM 1577 C C . CYS A 1 190 ? -31.999 13.819 -2.857 1.00 47.03 190 CYS A C 1
ATOM 1579 O O . CYS A 1 190 ? -32.171 14.793 -3.581 1.00 47.03 190 CYS A O 1
ATOM 1581 N N . CYS A 1 191 ? -32.606 12.655 -3.107 1.00 47.16 191 CYS A N 1
ATOM 1582 C CA . CYS A 1 191 ? -33.736 12.530 -4.023 1.00 47.16 191 CYS A CA 1
ATOM 1583 C C . CYS A 1 191 ? -35.046 12.522 -3.218 1.00 47.16 191 CYS A C 1
ATOM 1585 O O . CYS A 1 191 ? -35.116 11.829 -2.197 1.00 47.16 191 CYS A O 1
ATOM 1587 N N . PRO A 1 192 ? -36.105 13.221 -3.667 1.00 48.19 192 PRO A N 1
ATOM 1588 C CA . PRO A 1 192 ? -37.411 13.254 -3.012 1.00 48.19 192 PRO A CA 1
ATOM 1589 C C . PRO A 1 192 ? -38.180 11.942 -3.259 1.00 48.19 192 PRO A C 1
ATOM 1591 O O . PRO A 1 192 ? -39.290 11.926 -3.784 1.00 48.19 192 PRO A O 1
ATOM 1594 N N . CYS A 1 193 ? -37.587 10.804 -2.903 1.00 46.34 193 CYS A N 1
ATOM 1595 C CA . CYS A 1 193 ? -38.176 9.486 -3.099 1.00 46.34 193 CYS A CA 1
ATOM 1596 C C . CYS A 1 193 ? -38.783 8.984 -1.784 1.00 46.34 193 CYS A C 1
ATOM 1598 O O . CYS A 1 193 ? -38.141 8.991 -0.730 1.00 46.34 193 CYS A O 1
ATOM 1600 N N . ARG A 1 194 ? -40.017 8.470 -1.863 1.00 46.25 194 ARG A N 1
ATOM 1601 C CA . ARG A 1 194 ? -40.881 8.036 -0.744 1.00 46.25 194 ARG A CA 1
ATOM 1602 C C . ARG A 1 194 ? -40.275 6.982 0.211 1.00 46.25 194 ARG A C 1
ATOM 1604 O O . ARG A 1 194 ? -40.865 6.706 1.252 1.00 46.25 194 ARG A O 1
ATOM 1611 N N . LEU A 1 195 ? -39.091 6.428 -0.080 1.00 45.88 195 LEU A N 1
ATOM 1612 C CA . LEU A 1 195 ? -38.350 5.541 0.830 1.00 45.88 195 LEU A CA 1
ATOM 1613 C C . LEU A 1 195 ? -37.800 6.258 2.077 1.00 45.88 195 LEU A C 1
ATOM 1615 O O . LEU A 1 195 ? -37.702 5.630 3.132 1.00 45.88 195 LEU A O 1
ATOM 1619 N N . CYS A 1 196 ? -37.481 7.555 1.997 1.00 43.56 196 CYS A N 1
ATOM 1620 C CA . CYS A 1 196 ? -36.895 8.293 3.123 1.00 43.56 196 CYS A CA 1
ATOM 1621 C C . CYS A 1 196 ? -37.905 8.550 4.274 1.00 43.56 196 CYS A C 1
ATOM 1623 O O . CYS A 1 196 ? -37.504 8.689 5.431 1.00 43.56 196 CYS A O 1
ATOM 1625 N N . ALA A 1 197 ? -39.219 8.503 4.010 1.00 46.50 197 ALA A N 1
ATOM 1626 C CA . ALA A 1 197 ? -40.258 8.663 5.037 1.00 46.50 197 ALA A CA 1
ATOM 1627 C C . ALA A 1 197 ? -40.355 7.460 5.997 1.00 46.50 197 ALA A C 1
ATOM 1629 O O . ALA A 1 197 ? -40.622 7.637 7.182 1.00 46.50 197 ALA A O 1
ATOM 1630 N N . LYS A 1 198 ? -40.063 6.240 5.520 1.00 40.31 198 LYS A N 1
ATOM 1631 C CA . LYS A 1 198 ? -40.123 5.019 6.348 1.00 40.31 198 LYS A CA 1
ATOM 1632 C C . LYS A 1 198 ? -38.926 4.845 7.289 1.00 40.31 198 LYS A C 1
ATOM 1634 O O . LYS A 1 198 ? -38.997 4.041 8.214 1.00 40.31 198 LYS A O 1
ATOM 1639 N N . PHE A 1 199 ? -37.824 5.563 7.068 1.00 42.47 199 PHE A N 1
ATOM 1640 C CA . PHE A 1 199 ? -36.605 5.405 7.872 1.00 42.47 199 PHE A CA 1
ATOM 1641 C C . PHE A 1 199 ? -36.566 6.323 9.104 1.00 42.47 199 PHE A C 1
ATOM 1643 O O . PHE A 1 199 ? -35.916 5.985 10.090 1.00 42.47 199 PHE A O 1
ATOM 1650 N N . LYS A 1 200 ? -37.314 7.437 9.085 1.00 40.44 200 LYS A N 1
ATOM 1651 C CA . LYS A 1 200 ? -37.431 8.380 10.214 1.00 40.44 200 LYS A CA 1
ATOM 1652 C C . LYS A 1 200 ? -38.125 7.771 11.442 1.00 40.44 200 LYS A C 1
ATOM 1654 O O . LYS A 1 200 ? -37.888 8.219 12.556 1.00 40.44 200 LYS A O 1
ATOM 1659 N N . ASP A 1 201 ? -38.932 6.732 11.244 1.00 39.84 201 ASP A N 1
ATOM 1660 C CA . ASP A 1 201 ? -39.706 6.088 12.312 1.00 39.84 201 ASP A CA 1
ATOM 1661 C C . ASP A 1 201 ? -38.924 4.981 13.052 1.00 39.84 201 ASP A C 1
ATOM 1663 O O . ASP A 1 201 ? -39.232 4.615 14.183 1.00 39.84 201 ASP A O 1
ATOM 1667 N N . ARG A 1 202 ? -37.839 4.463 12.451 1.00 37.34 202 ARG A N 1
ATOM 1668 C CA . ARG A 1 202 ? -37.032 3.384 13.053 1.00 37.34 202 ARG A CA 1
ATOM 1669 C C . ARG A 1 202 ? -35.869 3.886 13.921 1.00 37.34 202 ARG A C 1
ATOM 1671 O O . ARG A 1 202 ? -35.216 3.087 14.585 1.00 37.34 202 ARG A O 1
ATOM 1678 N N . SER A 1 203 ? -35.615 5.195 13.937 1.00 38.66 203 SER A N 1
ATOM 1679 C CA . SER A 1 203 ? -34.594 5.856 14.757 1.00 38.66 203 SER A CA 1
ATOM 1680 C C . SER A 1 203 ? -35.172 6.389 16.072 1.00 38.66 203 SER A C 1
ATOM 1682 O O . SER A 1 203 ? -35.028 7.574 16.375 1.00 38.66 203 SER A O 1
ATOM 1684 N N . LYS A 1 204 ? -35.840 5.540 16.862 1.00 25.55 204 LYS A N 1
ATOM 1685 C CA . LYS A 1 204 ? -36.008 5.850 18.288 1.00 25.55 204 LYS A CA 1
ATOM 1686 C C . LYS A 1 204 ? -34.638 5.698 18.966 1.00 25.55 204 LYS A C 1
ATOM 1688 O O . LYS A 1 204 ? -33.983 4.679 18.734 1.00 25.55 204 LYS A O 1
ATOM 1693 N N . PRO A 1 205 ? -34.169 6.686 19.747 1.00 31.55 205 PRO A N 1
ATOM 1694 C CA . PRO A 1 205 ? -32.975 6.513 20.565 1.00 31.55 205 PRO A CA 1
ATOM 1695 C C . PRO A 1 205 ? -33.205 5.359 21.549 1.00 31.55 205 PRO A C 1
ATOM 1697 O O . PRO A 1 205 ? -34.309 5.202 22.072 1.00 31.55 205 PRO A O 1
ATOM 1700 N N . GLU A 1 206 ? -32.177 4.529 21.749 1.00 36.22 206 GLU A N 1
ATOM 1701 C CA . GLU A 1 206 ? -32.159 3.486 22.777 1.00 36.22 206 GLU A CA 1
ATOM 1702 C C . GLU A 1 206 ? -32.590 4.111 24.114 1.00 36.22 206 GLU A C 1
ATOM 1704 O O . GLU A 1 206 ? -31.962 5.038 24.619 1.00 36.22 206 GLU A O 1
ATOM 1709 N N . THR A 1 207 ? -33.680 3.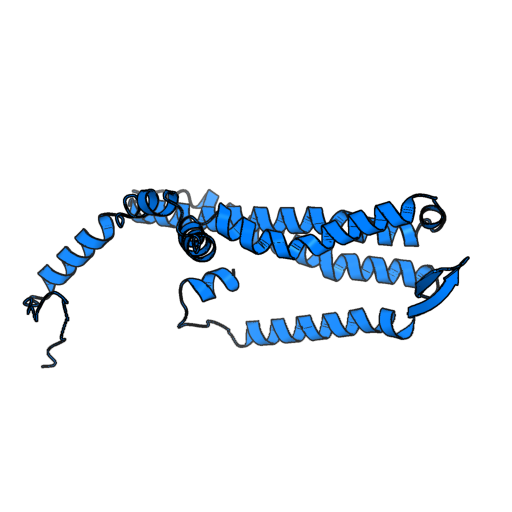593 24.678 1.00 42.19 207 THR A N 1
ATOM 1710 C CA . THR A 1 207 ? -34.360 3.990 25.927 1.00 42.19 207 THR A CA 1
ATOM 1711 C C . THR A 1 207 ? -33.473 3.996 27.183 1.00 42.19 207 THR A C 1
ATOM 1713 O O . THR A 1 207 ? -33.941 4.322 28.270 1.00 42.19 207 THR A O 1
ATOM 1716 N N . VAL A 1 208 ? -32.192 3.652 27.049 1.00 42.56 208 VAL A N 1
ATOM 1717 C CA . VAL A 1 208 ? -31.209 3.559 28.133 1.00 42.56 208 VAL A CA 1
ATOM 1718 C C . VAL A 1 208 ? -30.652 4.939 28.510 1.00 42.56 208 VAL A C 1
ATOM 1720 O O . VAL A 1 208 ? -30.444 5.205 29.693 1.00 42.56 208 VAL A O 1
ATOM 1723 N N . ASP A 1 209 ? -30.498 5.857 27.549 1.00 41.66 209 ASP A N 1
ATOM 1724 C CA . ASP A 1 209 ? -29.948 7.195 27.824 1.00 41.66 209 ASP A CA 1
ATOM 1725 C C . ASP A 1 209 ? -30.950 8.102 28.562 1.00 41.66 209 ASP A C 1
ATOM 1727 O O . ASP A 1 209 ? -30.553 8.917 29.394 1.00 41.66 209 ASP A O 1
ATOM 1731 N N . THR A 1 210 ? -32.257 7.930 28.327 1.00 42.16 210 THR A N 1
ATOM 1732 C CA . THR A 1 210 ? -33.313 8.731 28.976 1.00 42.16 210 THR A CA 1
ATOM 1733 C C . THR A 1 210 ? -33.436 8.414 30.467 1.00 42.16 210 THR A C 1
ATOM 1735 O O . THR A 1 210 ? -33.589 9.326 31.272 1.00 42.16 210 THR A O 1
ATOM 1738 N N . ALA A 1 211 ? -33.281 7.144 30.857 1.00 43.62 211 ALA A N 1
ATOM 1739 C CA . ALA A 1 211 ? -33.343 6.730 32.260 1.00 43.62 211 ALA A CA 1
ATOM 1740 C C . ALA A 1 211 ? -32.146 7.248 33.077 1.00 43.62 211 ALA A C 1
ATOM 1742 O O . ALA A 1 211 ? -32.304 7.658 34.228 1.00 43.62 211 ALA A O 1
ATOM 1743 N N . ILE A 1 212 ? -30.949 7.279 32.483 1.00 45.06 212 ILE A N 1
ATOM 1744 C CA . ILE A 1 212 ? -29.745 7.823 33.129 1.00 45.06 212 ILE A CA 1
ATOM 1745 C C . ILE A 1 212 ? -29.854 9.350 33.255 1.00 45.06 212 ILE A C 1
ATOM 1747 O O . ILE A 1 212 ? -29.537 9.896 34.312 1.00 45.06 212 ILE A O 1
ATOM 1751 N N . TYR A 1 213 ? -30.375 10.031 32.229 1.00 40.34 213 TYR A N 1
ATOM 1752 C CA . TYR A 1 213 ? -30.652 11.470 32.277 1.00 40.34 213 TYR A CA 1
ATOM 1753 C C . TYR A 1 213 ? -31.697 11.835 33.340 1.00 40.34 213 TYR A C 1
ATOM 1755 O O . TYR A 1 213 ? -31.456 12.740 34.138 1.00 40.34 213 TYR A O 1
ATOM 1763 N N . ASP A 1 214 ? -32.813 11.105 33.416 1.00 45.75 214 ASP A N 1
ATOM 1764 C CA . ASP A 1 214 ? -33.848 11.335 34.432 1.00 45.75 214 ASP A CA 1
ATOM 1765 C C . ASP A 1 214 ? -33.326 11.070 35.851 1.00 45.75 214 ASP A C 1
ATOM 1767 O O . ASP A 1 214 ? -33.687 11.781 36.791 1.00 45.75 214 ASP A O 1
ATOM 1771 N N . THR A 1 215 ? -32.418 10.102 36.017 1.00 49.00 215 THR A N 1
ATOM 1772 C CA . THR A 1 215 ? -31.792 9.814 37.317 1.00 49.00 215 THR A CA 1
ATOM 1773 C C . THR A 1 215 ? -30.826 10.926 37.745 1.00 49.00 215 THR A C 1
ATOM 1775 O O . THR A 1 215 ? -30.779 11.268 38.926 1.00 49.00 215 THR A O 1
ATOM 1778 N N . LEU A 1 216 ? -30.088 11.530 36.807 1.00 43.47 216 LEU A N 1
ATOM 1779 C CA . LEU A 1 216 ? -29.169 12.642 37.086 1.00 43.47 216 LEU A CA 1
ATOM 1780 C C . LEU A 1 216 ? -29.918 13.946 37.398 1.00 43.47 216 LEU A C 1
ATOM 1782 O O . LEU A 1 216 ? -29.579 14.630 38.361 1.00 43.47 216 LEU A O 1
ATOM 1786 N N . VAL A 1 217 ? -30.996 14.247 36.668 1.00 49.00 217 VAL A N 1
ATOM 1787 C CA . VAL A 1 217 ? -31.825 15.445 36.902 1.00 49.00 217 VAL A CA 1
ATOM 1788 C C . VAL A 1 217 ? -32.539 15.386 38.257 1.00 49.00 217 VAL A C 1
ATOM 1790 O O . VAL A 1 217 ? -32.649 16.400 38.946 1.00 49.00 217 VAL A O 1
ATOM 1793 N N . LYS A 1 218 ? -32.978 14.197 38.692 1.00 47.09 218 LYS A N 1
ATOM 1794 C CA . LYS A 1 218 ? -33.637 14.010 39.996 1.00 47.09 218 LYS A CA 1
ATOM 1795 C C . LYS A 1 218 ? -32.672 14.141 41.183 1.00 47.09 218 LYS A C 1
ATOM 1797 O O . LYS A 1 218 ? -33.122 14.442 42.285 1.00 47.09 218 LYS A O 1
ATOM 1802 N N . LYS A 1 219 ? -31.367 13.929 40.962 1.00 46.31 219 LYS A N 1
ATOM 1803 C CA . LYS A 1 219 ? -30.326 13.974 42.003 1.00 46.31 219 LYS A CA 1
ATOM 1804 C C . LYS A 1 219 ? -29.809 15.390 42.291 1.00 46.31 219 LYS A C 1
ATOM 1806 O O . LYS A 1 219 ? -29.347 15.628 43.399 1.00 46.31 219 LYS A O 1
ATOM 1811 N N . GLU A 1 220 ? -29.924 16.318 41.336 1.00 45.34 220 GLU A N 1
ATOM 1812 C CA . GLU A 1 220 ? -29.383 17.687 41.459 1.00 45.34 220 GLU A CA 1
ATOM 1813 C C . GLU A 1 220 ? -30.437 18.795 41.654 1.00 45.34 220 GLU A C 1
ATOM 1815 O O . GLU A 1 220 ? -30.101 19.974 41.681 1.00 45.34 220 GLU A O 1
ATOM 1820 N N . GLY A 1 221 ? -31.722 18.458 41.821 1.00 40.97 221 GLY A N 1
ATOM 1821 C CA . GLY A 1 221 ? -32.749 19.439 42.211 1.00 40.97 221 GLY A CA 1
ATOM 1822 C C . GLY A 1 221 ? -32.989 20.579 41.205 1.00 40.97 221 GLY A C 1
ATOM 1823 O O . GLY A 1 221 ? -33.496 21.638 41.578 1.00 40.97 221 GLY A O 1
ATOM 1824 N N . VAL A 1 222 ? -32.644 20.385 39.930 1.00 43.41 222 VAL A N 1
ATOM 1825 C CA . VAL A 1 222 ? -32.763 21.417 38.890 1.00 43.41 222 VAL A CA 1
ATOM 1826 C C . VAL A 1 222 ? -34.225 21.559 38.448 1.00 43.41 222 VAL A C 1
ATOM 1828 O O . VAL A 1 222 ? -34.835 20.617 37.937 1.00 43.41 222 VAL A O 1
ATOM 1831 N N . LYS A 1 223 ? -34.812 22.750 38.626 1.00 41.69 223 LYS A N 1
ATOM 1832 C CA . LYS A 1 223 ? -36.168 23.065 38.144 1.00 41.69 223 LYS A CA 1
ATOM 1833 C C . LYS A 1 223 ? -36.166 23.323 36.633 1.00 41.69 223 LYS A C 1
ATOM 1835 O O . LYS A 1 223 ? -35.369 24.108 36.128 1.00 41.69 223 LYS A O 1
ATOM 1840 N N . ARG A 1 224 ? -37.113 22.698 35.925 1.00 40.25 224 ARG A N 1
ATOM 1841 C CA . ARG A 1 224 ? -37.431 22.979 34.514 1.00 40.25 224 ARG A CA 1
ATOM 1842 C C . ARG A 1 224 ? -38.000 24.394 34.380 1.00 40.25 224 ARG A C 1
ATOM 1844 O O . ARG A 1 224 ? -39.020 24.685 34.997 1.00 40.25 224 ARG A O 1
ATOM 1851 N N . VAL A 1 225 ? -37.408 25.227 33.527 1.00 37.44 225 VAL A N 1
ATOM 1852 C CA . VAL A 1 225 ? -38.042 26.460 33.034 1.00 37.44 225 VAL A CA 1
ATOM 1853 C C . VAL A 1 225 ? -38.241 26.310 31.527 1.00 37.44 225 VAL A C 1
ATOM 1855 O O . VAL A 1 225 ? -37.302 25.996 30.801 1.00 37.44 225 VAL A O 1
ATOM 1858 N N . HIS A 1 226 ? -39.480 26.476 31.066 1.00 31.73 226 HIS A N 1
ATOM 1859 C CA . HIS A 1 226 ? -39.845 26.408 29.653 1.00 31.73 226 HIS A CA 1
ATOM 1860 C C . HIS A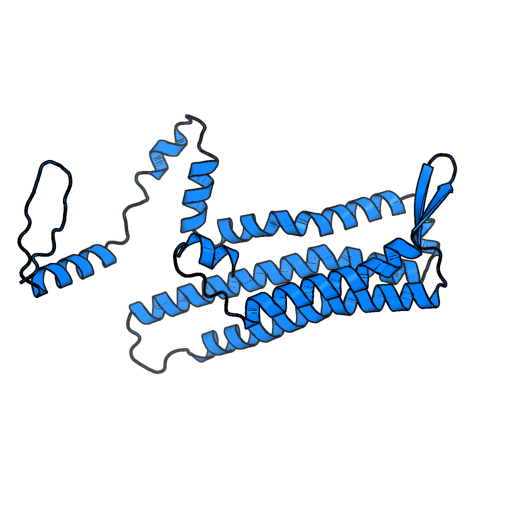 1 226 ? -39.997 27.825 29.090 1.00 31.73 226 HIS A C 1
ATOM 1862 O O . HIS A 1 226 ? -40.812 28.594 29.591 1.00 31.73 226 HIS A O 1
ATOM 1868 N N . PHE A 1 227 ? -39.259 28.148 28.024 1.00 28.83 227 PHE A N 1
ATOM 1869 C CA . PHE A 1 227 ? -39.538 29.295 27.155 1.00 28.83 227 PHE A CA 1
ATOM 1870 C C . PHE A 1 227 ? -39.912 28.755 25.768 1.00 28.83 227 PHE A C 1
ATOM 1872 O O . PHE A 1 227 ? -39.055 28.403 24.960 1.00 28.83 227 PHE A O 1
ATOM 1879 N N . GLY A 1 228 ? -41.217 28.620 25.517 1.00 51.53 228 GLY A N 1
ATOM 1880 C CA . GLY A 1 228 ? -41.743 28.021 24.286 1.00 51.53 228 GLY A CA 1
ATOM 1881 C C . GLY A 1 228 ? -41.345 26.547 24.078 1.00 51.53 228 GLY A C 1
ATOM 1882 O O . GLY A 1 228 ? -40.996 25.833 25.018 1.00 51.53 228 GLY A O 1
ATOM 1883 N N . ASN A 1 229 ? -41.395 26.084 22.823 1.00 34.25 229 ASN A N 1
ATOM 1884 C CA . ASN A 1 229 ? -41.146 24.686 22.424 1.00 34.25 229 ASN A CA 1
ATOM 1885 C C . ASN A 1 229 ? -39.655 24.285 22.372 1.00 34.25 229 ASN A C 1
ATOM 1887 O O . ASN A 1 229 ? -39.309 23.283 21.746 1.00 34.25 229 ASN A O 1
ATOM 1891 N N . ILE A 1 230 ? -38.761 25.047 23.008 1.00 30.84 230 ILE A N 1
ATOM 1892 C CA . ILE A 1 230 ? -37.320 24.776 23.019 1.00 30.84 230 ILE A CA 1
ATOM 1893 C C . ILE A 1 230 ? -36.855 24.689 24.482 1.00 30.84 230 ILE A C 1
ATOM 1895 O O . ILE A 1 230 ? -36.893 25.693 25.191 1.00 30.84 230 ILE A O 1
ATOM 1899 N N . PRO A 1 231 ? -36.430 23.513 24.978 1.00 30.98 231 PRO A N 1
ATOM 1900 C CA . PRO A 1 231 ? -35.890 23.401 26.328 1.00 30.98 231 PRO A CA 1
ATOM 1901 C C . PRO A 1 231 ? -34.459 23.960 26.368 1.00 30.98 231 PRO A C 1
ATOM 1903 O O . PRO A 1 231 ? -33.566 23.435 25.704 1.00 30.98 231 PRO A O 1
ATOM 1906 N N . ILE A 1 232 ? -34.237 25.013 27.158 1.00 37.78 232 ILE A N 1
ATOM 1907 C CA . ILE A 1 232 ? -32.910 25.571 27.459 1.00 37.78 232 ILE A CA 1
ATOM 1908 C C . ILE A 1 232 ? -32.595 25.263 28.926 1.00 37.78 232 ILE A C 1
ATOM 1910 O O . ILE A 1 232 ? -33.406 25.533 29.809 1.00 37.78 232 ILE A O 1
ATOM 1914 N N . VAL A 1 233 ? -31.420 24.688 29.191 1.00 38.38 233 VAL A N 1
ATOM 1915 C CA . VAL A 1 233 ? -30.915 24.437 30.548 1.00 38.38 233 VAL A CA 1
ATOM 1916 C C . VAL A 1 233 ? -29.957 25.569 30.907 1.00 38.38 233 VAL A C 1
ATOM 1918 O O . VAL A 1 233 ? -28.872 25.659 30.338 1.00 38.38 233 VAL A O 1
ATOM 1921 N N . THR A 1 234 ? -30.344 26.443 31.834 1.00 36.31 234 THR A N 1
ATOM 1922 C CA . THR A 1 234 ? -29.454 27.470 32.395 1.00 36.31 234 THR A CA 1
ATOM 1923 C C . THR A 1 234 ? -28.899 26.998 33.734 1.00 36.31 234 THR A C 1
ATOM 1925 O O . THR A 1 234 ? -29.657 26.759 34.673 1.00 36.31 234 THR A O 1
ATOM 1928 N N . LEU A 1 235 ? -27.574 26.875 33.826 1.00 34.19 235 LEU A N 1
ATOM 1929 C CA . LEU A 1 235 ? -26.854 26.684 35.085 1.00 34.19 235 LEU A CA 1
ATOM 1930 C C . LEU A 1 235 ? -26.936 27.981 35.903 1.00 34.19 235 LEU A C 1
ATOM 1932 O O . LEU A 1 235 ? -26.412 29.011 35.486 1.00 34.19 235 LEU A O 1
ATOM 1936 N N . SER A 1 236 ? -27.603 27.935 37.056 1.00 30.22 236 SER A N 1
ATOM 1937 C CA . SER A 1 236 ? -27.551 29.014 38.045 1.00 30.22 236 SER A CA 1
ATOM 1938 C C . SER A 1 236 ? -26.218 28.920 38.778 1.00 30.22 236 SER A C 1
ATOM 1940 O O . SER A 1 236 ? -26.050 28.050 39.628 1.00 30.22 236 SER A O 1
ATOM 1942 N N . ALA A 1 237 ? -25.281 29.809 38.461 1.00 32.38 237 ALA A N 1
ATOM 1943 C CA . ALA A 1 237 ? -24.116 30.029 39.304 1.00 32.38 237 ALA A CA 1
ATOM 1944 C C . ALA A 1 237 ? -24.577 30.674 40.624 1.00 32.38 237 ALA A C 1
ATOM 1946 O O . ALA A 1 237 ? -25.184 31.747 40.616 1.00 32.38 237 ALA A O 1
ATOM 1947 N N . ARG A 1 238 ? -24.324 29.995 41.740 1.00 34.16 238 ARG A N 1
ATOM 1948 C CA . ARG A 1 238 ? -24.188 30.597 43.067 1.00 34.16 238 ARG A CA 1
ATOM 1949 C C . ARG A 1 238 ? -22.800 30.263 43.575 1.00 34.16 238 ARG A C 1
ATOM 1951 O O . ARG A 1 238 ? -22.375 29.113 43.327 1.00 34.16 238 ARG A O 1
#

InterPro domains:
  IPR000276 G protein-coupled receptor, rhodopsin-like [PF00001] (4-173)
  IPR000276 G protein-coupled receptor, rhodopsin-like [PR00237] (18-39)
  IPR000276 G protein-coupled receptor, rhodopsin-like [PR00237] (65-88)
  IPR000276 G protein-coupled receptor, rhodopsin-like [PR00237] (114-138)
  IPR000276 G protein-coupled receptor, rhodopsin-like [PR00237] (155-181)
  IPR001681 Neurokinin receptor [PR00244] (11-21)
  IPR001681 Neurokinin receptor [PR00244] (64-73)
  IPR001681 Neurokinin receptor [PR00244] (85-98)
  IPR001681 Neurokinin receptor [PR00244] (148-159)
  IPR001681 Neurokinin receptor [PR00244] (174-192)
  IPR001681 Neurokinin receptor [PTHR46925] (3-201)
  IPR017452 GPCR, rhodopsin-like, 7TM [PS50262] (1-173)

Sequence (238 aa):
LSQYLAIIHPLRPRLTVRVVLAIVVIWQVSIVLAIPNLIYGKTEKYHDRVICLLDWSQELDFGYNLLILIVTYVLPLVTLTVTYARVGFELWGSRAIGENTPVQYERIRSKRRVVKMMIVVVVTFAVCWLPYHLYFVLAATKPEINNWKHMQNVYNVIYWMAMSNSMYNPIIYCWMNSRFRHGFVKLFCCCPCRLCAKFKDRSKPETVDTAIYDTLVKKEGVKRVHFGNIPIVTLSAR

Foldseek 3Di:
DVVVCCVVPVPDDPCDPVNVVVVVVVVVVVVVLCVQCVVQWDWDDDPHDIDTDGPDDLVCLLVSLVVCCCPVPVVVLVVLCVVLVVLVCVLVVPPPPDDDDVVNVVVSVVSVLVSVLSVVLSVLQCVLCVVVSVVSNCCSVPVVCVVDPCVVVVNVVSVVSNVCSVVVVLVSVCVSDVVVVVVVCVVVVPDPDPVVVVVVVVPDPDPVVVVVVVVVCVVPVQDFDDDPPDGDGDDDDD

Solvent-accessible surface area (backbone atoms only — not comparable to full-atom values): 14257 Å² total; per-residue (Å²): 110,72,72,60,48,53,72,76,43,82,83,64,84,84,71,44,72,69,55,54,52,50,52,54,50,52,52,52,53,51,51,62,68,45,47,60,57,67,73,33,52,42,77,47,81,56,103,88,43,82,45,80,45,76,71,69,56,63,70,57,48,38,52,48,47,51,50,46,41,42,66,74,44,48,50,53,50,50,55,52,50,53,55,50,48,54,55,50,49,53,68,61,68,60,64,68,91,60,92,73,52,72,69,58,56,53,51,52,52,54,52,48,53,53,49,57,47,51,51,53,53,52,52,51,52,48,67,26,42,47,59,42,51,49,49,52,52,46,42,47,76,39,60,71,61,68,73,43,96,58,36,68,61,51,51,50,53,34,48,52,43,38,62,45,54,70,62,48,53,63,50,54,50,36,73,73,32,70,74,49,37,55,54,52,47,58,68,71,55,78,54,101,53,82,69,64,68,69,54,69,74,73,68,67,75,71,75,66,61,58,55,55,50,55,53,52,50,69,73,67,75,68,78,88,59,77,66,75,100,50,88,62,89,79,84,80,87,127

Mean predicted aligned error: 15.28 Å

Secondary structure (DSSP, 8-state):
-HHHHHHH-TT-----HHHHHHHHHHHHHHHHHHHHHHHHEEEEEETTEEEEEE-S-HHHHHHHHHHHIIIIIIHHHHHHHHHHHHHHHHHHH---SS---HHHHHHHHHHHHHHHHHHHHHHHHHHHHHHHHHHHHHHHH-GGGGGSTTHHHHHHHHHHHHHTHHHHHHHHHHHH-HHHHHHHHHHH--S--TTGGGTTTS-PPPTHHHHHHHHHHHHTTPPP-EETTEE-------

Nearest PDB structures (foldseek):
  6tq4-assembly2_B  TM=7.961E-01  e=2.941E-07  Homo sapiens
  7wq4-assembly1_R  TM=7.430E-01  e=2.772E-06  Homo sapiens
  7l0q-assembly1_C  TM=7.656E-01  e=2.922E-05  Rattus norvegicus
  7l0s-assembly1_C  TM=6.815E-01  e=3.091E-05  Rattus norvegicus
  7o7f-assembly1_C  TM=6.771E-01  e=2.201E-04  Homo sapiens